Protein AF-0000000077169450 (afdb_homodimer)

Structure (mmCIF, N/CA/C/O backbone):
data_AF-0000000077169450-model_v1
#
loop_
_entity.id
_entity.type
_entity.pdbx_description
1 polymer 'Gsl2857 protein'
#
loop_
_atom_site.group_PDB
_atom_site.id
_atom_site.type_symbol
_atom_site.label_atom_id
_atom_site.label_alt_id
_atom_site.label_comp_id
_atom_site.label_asym_id
_atom_site.label_entity_id
_atom_site.label_seq_id
_atom_site.pdbx_PDB_ins_code
_atom_site.Cartn_x
_atom_site.Cartn_y
_atom_site.Cartn_z
_atom_site.occupancy
_atom_site.B_iso_or_equiv
_atom_site.auth_seq_id
_atom_site.auth_comp_id
_atom_site.auth_asym_id
_atom_site.auth_atom_id
_atom_site.pdbx_PDB_model_num
ATOM 1 N N . MET A 1 1 ? 21.812 8.367 -11.484 1 60.84 1 MET A N 1
ATOM 2 C CA . MET A 1 1 ? 20.375 8.359 -11.727 1 60.84 1 MET A CA 1
ATOM 3 C C . MET A 1 1 ? 19.594 8.234 -10.422 1 60.84 1 MET A C 1
ATOM 5 O O . MET A 1 1 ? 20.016 7.527 -9.508 1 60.84 1 MET A O 1
ATOM 9 N N . THR A 1 2 ? 18.719 9.211 -9.945 1 79.5 2 THR A N 1
ATOM 10 C CA . THR A 1 2 ? 18.016 9.234 -8.664 1 79.5 2 THR A CA 1
ATOM 11 C C . THR A 1 2 ? 17.094 8.023 -8.523 1 79.5 2 THR A C 1
ATOM 13 O O . THR A 1 2 ? 16.562 7.531 -9.523 1 79.5 2 THR A O 1
ATOM 16 N N . GLN A 1 3 ? 17.234 7.34 -7.414 1 91.19 3 GLN A N 1
ATOM 17 C CA . GLN A 1 3 ? 16.406 6.16 -7.16 1 91.19 3 GLN A CA 1
ATOM 18 C C . GLN A 1 3 ? 15.078 6.543 -6.523 1 91.19 3 GLN A C 1
ATOM 20 O O . GLN A 1 3 ? 15.047 7.199 -5.48 1 91.19 3 GLN A O 1
ATOM 25 N N . PRO A 1 4 ? 14.062 6.195 -7.152 1 96.06 4 PRO A N 1
ATOM 26 C CA . PRO A 1 4 ? 12.758 6.492 -6.559 1 96.06 4 PRO A CA 1
ATOM 27 C C . PRO A 1 4 ? 12.531 5.785 -5.223 1 96.06 4 PRO A C 1
ATOM 29 O O . PRO A 1 4 ? 13.195 4.785 -4.938 1 96.06 4 PRO A O 1
ATOM 32 N N . LEU A 1 5 ? 11.766 6.371 -4.461 1 97.06 5 LEU A N 1
ATOM 33 C CA . LEU A 1 5 ? 11.414 5.879 -3.135 1 97.06 5 LEU A CA 1
ATOM 34 C C . LEU A 1 5 ? 9.914 5.656 -3.012 1 97.06 5 LEU A C 1
ATOM 36 O O . LEU A 1 5 ? 9.117 6.527 -3.377 1 97.06 5 LEU A O 1
ATOM 40 N N . THR A 1 6 ? 9.523 4.426 -2.586 1 98.69 6 THR A N 1
ATOM 41 C CA . THR A 1 6 ? 8.133 4.125 -2.283 1 98.69 6 THR A CA 1
ATOM 42 C C . THR A 1 6 ? 7.945 3.877 -0.789 1 98.69 6 THR A C 1
ATOM 44 O O . THR A 1 6 ? 8.758 3.201 -0.159 1 98.69 6 THR A O 1
ATOM 47 N N . LEU A 1 7 ? 6.891 4.406 -0.247 1 98.75 7 LEU A N 1
ATOM 48 C CA . LEU A 1 7 ? 6.59 4.051 1.136 1 98.75 7 LEU A CA 1
ATOM 49 C C . LEU A 1 7 ? 5.086 3.943 1.354 1 98.75 7 LEU A C 1
ATOM 51 O O . LEU A 1 7 ? 4.297 4.488 0.575 1 98.75 7 LEU A O 1
ATOM 55 N N . PHE A 1 8 ? 4.684 3.178 2.312 1 98.75 8 PHE A N 1
ATOM 56 C CA . PHE A 1 8 ? 3.346 3.08 2.877 1 98.75 8 PHE A CA 1
ATOM 57 C C . PHE A 1 8 ? 3.326 3.584 4.316 1 98.75 8 PHE A C 1
ATOM 59 O O . PHE A 1 8 ? 4.082 3.1 5.16 1 98.75 8 PHE A O 1
ATOM 66 N N . ALA A 1 9 ? 2.547 4.594 4.605 1 98.75 9 ALA A N 1
ATOM 67 C CA . ALA A 1 9 ? 2.35 5.121 5.953 1 98.75 9 ALA A CA 1
ATOM 68 C C . ALA A 1 9 ? 0.96 4.773 6.48 1 98.75 9 ALA A C 1
ATOM 70 O O . ALA A 1 9 ? -0.05 5.152 5.883 1 98.75 9 ALA A O 1
ATOM 71 N N . ARG A 1 10 ? 0.92 4.094 7.586 1 98.75 10 ARG A N 1
ATOM 72 C CA . ARG A 1 10 ? -0.344 3.637 8.156 1 98.75 10 ARG A CA 1
ATOM 73 C C . ARG A 1 10 ? -0.659 4.375 9.453 1 98.75 10 ARG A C 1
ATOM 75 O O . ARG A 1 10 ? 0.203 4.504 10.328 1 98.75 10 ARG A O 1
ATOM 82 N N . PHE A 1 11 ? -1.86 4.836 9.5 1 98.81 11 PHE A N 1
ATOM 83 C CA . PHE A 1 11 ? -2.398 5.543 10.656 1 98.81 11 PHE A CA 1
ATOM 84 C C . PHE A 1 11 ? -3.592 4.793 11.242 1 98.81 11 PHE A C 1
ATOM 86 O O . PHE A 1 11 ? -4.453 4.312 10.5 1 98.81 11 PHE A O 1
ATOM 93 N N . ARG A 1 12 ? -3.598 4.703 12.57 1 98.81 12 ARG A N 1
ATOM 94 C CA . ARG A 1 12 ? -4.789 4.199 13.242 1 98.81 12 ARG A CA 1
ATOM 95 C C . ARG A 1 12 ? -5.332 5.223 14.234 1 98.81 12 ARG A C 1
ATOM 97 O O . ARG A 1 12 ? -4.707 5.496 15.258 1 98.81 12 ARG A O 1
ATOM 104 N N . ALA A 1 13 ? -6.434 5.715 13.898 1 98.81 13 ALA A N 1
ATOM 105 C CA . ALA A 1 13 ? -7.078 6.691 14.766 1 98.81 13 ALA A CA 1
ATOM 106 C C . ALA A 1 13 ? -7.566 6.039 16.062 1 98.81 13 ALA A C 1
ATOM 108 O O . ALA A 1 13 ? -7.98 4.879 16.047 1 98.81 13 ALA A O 1
ATOM 109 N N . ARG A 1 14 ? -7.473 6.762 17.141 1 98.38 14 ARG A N 1
ATOM 110 C CA . ARG A 1 14 ? -8.266 6.383 18.312 1 98.38 14 ARG A CA 1
ATOM 111 C C . ARG A 1 14 ? -9.75 6.383 17.984 1 98.38 14 ARG A C 1
ATOM 113 O O . ARG A 1 14 ? -10.242 7.281 17.297 1 98.38 14 ARG A O 1
ATOM 120 N N . PRO A 1 15 ? -10.414 5.363 18.547 1 96.69 15 PRO A N 1
ATOM 121 C CA . PRO A 1 15 ? -11.859 5.383 18.297 1 96.69 15 PRO A CA 1
ATOM 122 C C . PRO A 1 15 ? -12.5 6.715 18.672 1 96.69 15 PRO A C 1
ATOM 124 O O . PRO A 1 15 ? -12.242 7.246 19.75 1 96.69 15 PRO A O 1
ATOM 127 N N . GLY A 1 16 ? -13.25 7.277 17.719 1 96.94 16 GLY A N 1
ATOM 128 C CA . GLY A 1 16 ? -13.914 8.547 17.953 1 96.94 16 GLY A CA 1
ATOM 129 C C . GLY A 1 16 ? -13.172 9.727 17.375 1 96.94 16 GLY A C 1
ATOM 130 O O . GLY A 1 16 ? -13.719 10.836 17.281 1 96.94 16 GLY A O 1
ATOM 131 N N . LEU A 1 17 ? -11.969 9.516 16.969 1 97.81 17 LEU A N 1
ATOM 132 C CA . LEU A 1 17 ? -11.148 10.617 16.453 1 97.81 17 LEU A CA 1
ATOM 133 C C . LEU A 1 17 ? -10.852 10.43 14.969 1 97.81 17 LEU A C 1
ATOM 135 O O . LEU A 1 17 ? -9.922 11.039 14.445 1 97.81 17 LEU A O 1
ATOM 139 N N . GLU A 1 18 ? -11.641 9.555 14.336 1 97.06 18 GLU A N 1
ATOM 140 C CA . GLU A 1 18 ? -11.445 9.273 12.914 1 97.06 18 GLU A CA 1
ATOM 141 C C . GLU A 1 18 ? -11.594 10.539 12.078 1 97.06 18 GLU A C 1
ATOM 143 O O . GLU A 1 18 ? -10.812 10.781 11.156 1 97.06 18 GLU A O 1
ATOM 148 N N . ARG A 1 19 ? -12.586 11.328 12.367 1 96.06 19 ARG A N 1
ATOM 149 C CA . ARG A 1 19 ? -12.867 12.523 11.578 1 96.06 19 ARG A CA 1
ATOM 150 C C . ARG A 1 19 ? -11.711 13.516 11.664 1 96.06 19 ARG A C 1
ATOM 152 O O . ARG A 1 19 ? -11.328 14.117 10.648 1 96.06 19 ARG A O 1
ATOM 159 N N . GLN A 1 20 ? -11.211 13.711 12.828 1 96.69 20 GLN A N 1
ATOM 160 C CA . GLN A 1 20 ? -10.086 14.625 13.023 1 96.69 20 GLN A CA 1
ATOM 161 C C . GLN A 1 20 ? -8.867 14.164 12.227 1 96.69 20 GLN A C 1
ATOM 163 O O . GLN A 1 20 ? -8.25 14.953 11.516 1 96.69 20 GLN A O 1
ATOM 168 N N . LEU A 1 21 ? -8.562 12.906 12.391 1 98 21 LEU A N 1
ATOM 169 C CA . LEU A 1 21 ? -7.422 12.367 11.656 1 98 21 LEU A CA 1
ATOM 170 C C . LEU A 1 21 ? -7.645 12.469 10.148 1 98 21 LEU A C 1
ATOM 172 O O . LEU A 1 21 ? -6.762 12.914 9.414 1 98 21 LEU A O 1
ATOM 176 N N . SER A 1 22 ? -8.797 12.102 9.758 1 97.75 22 SER A N 1
ATOM 177 C CA . SER A 1 22 ? -9.141 12.125 8.336 1 97.75 22 SER A CA 1
ATOM 178 C C . SER A 1 22 ? -8.977 13.516 7.75 1 97.75 22 SER A C 1
ATOM 180 O O . SER A 1 22 ? -8.383 13.68 6.68 1 97.75 22 SER A O 1
ATOM 182 N N . ALA A 1 23 ? -9.531 14.5 8.414 1 97.75 23 ALA A N 1
ATOM 183 C CA . ALA A 1 23 ? -9.453 15.883 7.941 1 97.75 23 ALA A CA 1
ATOM 184 C C . ALA A 1 2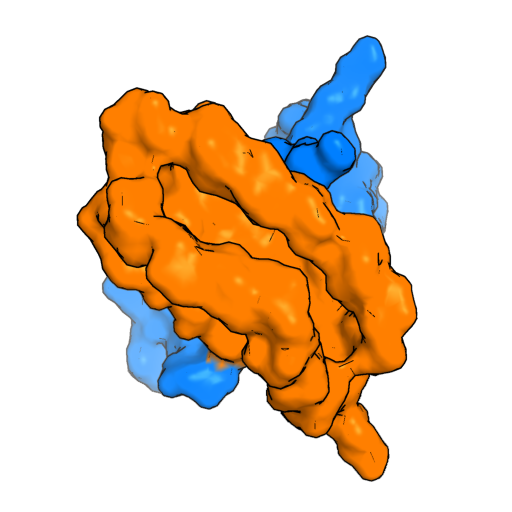3 ? -7.996 16.328 7.809 1 97.75 23 ALA A C 1
ATOM 186 O O . ALA A 1 23 ? -7.629 16.984 6.828 1 97.75 23 ALA A O 1
ATOM 187 N N . SER A 1 24 ? -7.227 15.984 8.773 1 98.19 24 SER A N 1
ATOM 188 C CA . SER A 1 24 ? -5.82 16.375 8.773 1 98.19 24 SER A CA 1
ATOM 189 C C . SER A 1 24 ? -5.059 15.695 7.641 1 98.19 24 SER A C 1
ATOM 191 O O . SER A 1 24 ? -4.25 16.328 6.961 1 98.19 24 SER A O 1
ATOM 193 N N . LEU A 1 25 ? -5.289 14.438 7.406 1 98.56 25 LEU A N 1
ATOM 194 C CA . LEU A 1 25 ? -4.625 13.703 6.336 1 98.56 25 LEU A CA 1
ATOM 195 C C . LEU A 1 25 ? -5.055 14.234 4.969 1 98.56 25 LEU A C 1
ATOM 197 O O . LEU A 1 25 ? -4.223 14.391 4.074 1 98.56 25 LEU A O 1
ATOM 201 N N . LYS A 1 26 ? -6.332 14.492 4.844 1 98.56 26 LYS A N 1
ATOM 202 C CA . LYS A 1 26 ? -6.848 15.039 3.59 1 98.56 26 LYS A CA 1
ATOM 203 C C . LYS A 1 26 ? -6.188 16.375 3.258 1 98.56 26 LYS A C 1
ATOM 205 O O . LYS A 1 26 ? -5.93 16.672 2.09 1 98.56 26 LYS A O 1
ATOM 210 N N . ALA A 1 27 ? -5.953 17.141 4.25 1 98.44 27 ALA A N 1
ATOM 211 C CA . ALA A 1 27 ? -5.371 18.469 4.062 1 98.44 27 ALA A CA 1
ATOM 212 C C . ALA A 1 27 ? -3.939 18.359 3.539 1 98.44 27 ALA A C 1
ATOM 214 O O . ALA A 1 27 ? -3.398 19.328 3.002 1 98.44 27 ALA A O 1
ATOM 215 N N . LEU A 1 28 ? -3.271 17.219 3.668 1 98.75 28 LEU A N 1
ATOM 216 C CA . LEU A 1 28 ? -1.897 17.031 3.219 1 98.75 28 LEU A CA 1
ATOM 217 C C . LEU A 1 28 ? -1.848 16.766 1.717 1 98.75 28 LEU A C 1
ATOM 219 O O . LEU A 1 28 ? -0.823 17 1.074 1 98.75 28 LEU A O 1
ATOM 223 N N . VAL A 1 29 ? -2.91 16.234 1.15 1 98.75 29 VAL A N 1
ATOM 224 C CA . VAL A 1 29 ? -2.865 15.594 -0.157 1 98.75 29 VAL A CA 1
ATOM 225 C C . VAL A 1 29 ? -2.527 16.625 -1.232 1 98.75 29 VAL A C 1
ATOM 227 O O . VAL A 1 29 ? -1.51 16.5 -1.919 1 98.75 29 VAL A O 1
ATOM 230 N N . ALA A 1 30 ? -3.264 17.656 -1.323 1 98.56 30 ALA A N 1
ATOM 231 C CA . ALA A 1 30 ? -3.102 18.609 -2.418 1 98.56 30 ALA A CA 1
ATOM 232 C C . ALA A 1 30 ? -1.747 19.312 -2.34 1 98.56 30 ALA A C 1
ATOM 234 O O . ALA A 1 30 ? -0.989 19.312 -3.314 1 98.56 30 ALA A O 1
ATOM 235 N N . PRO A 1 31 ? -1.394 19.875 -1.188 1 98.75 31 PRO A N 1
ATOM 236 C CA . PRO A 1 31 ? -0.094 20.562 -1.172 1 98.75 31 PRO A CA 1
ATOM 237 C C . PRO A 1 31 ? 1.073 19.609 -1.396 1 98.75 31 PRO A C 1
ATOM 239 O O . PRO A 1 31 ? 2.066 19.969 -2.029 1 98.75 31 PRO A O 1
ATOM 242 N N . THR A 1 32 ? 1.084 18.375 -0.881 1 98.81 32 THR A N 1
ATOM 243 C CA . THR A 1 32 ? 2.154 17.391 -1.061 1 98.81 32 THR A CA 1
ATOM 244 C C . THR A 1 32 ? 2.326 17.047 -2.537 1 98.81 32 THR A C 1
ATOM 246 O O . THR A 1 32 ? 3.453 16.953 -3.029 1 98.81 32 THR A O 1
ATOM 249 N N . ARG A 1 33 ? 1.208 16.875 -3.236 1 98.69 33 ARG A N 1
ATOM 250 C CA . ARG A 1 33 ? 1.265 16.516 -4.648 1 98.69 33 ARG A CA 1
ATOM 251 C C . ARG A 1 33 ? 1.898 17.625 -5.477 1 98.69 33 ARG A C 1
ATOM 253 O O . ARG A 1 33 ? 2.357 17.391 -6.594 1 98.69 33 ARG A O 1
ATOM 260 N N . GLU A 1 34 ? 1.948 18.812 -4.934 1 98.56 34 GLU A N 1
ATOM 261 C CA . GLU A 1 34 ? 2.543 19.953 -5.637 1 98.56 34 GLU A CA 1
ATOM 262 C C . GLU A 1 34 ? 4.039 20.047 -5.348 1 98.56 34 GLU A C 1
ATOM 264 O O . GLU A 1 34 ? 4.742 20.844 -5.969 1 98.56 34 GLU A O 1
ATOM 269 N N . GLU A 1 35 ? 4.492 19.281 -4.426 1 98.69 35 GLU A N 1
ATOM 270 C CA . GLU A 1 35 ? 5.906 19.344 -4.066 1 98.69 35 GLU A CA 1
ATOM 271 C C . GLU A 1 35 ? 6.781 18.781 -5.18 1 98.69 35 GLU A C 1
ATOM 273 O O . GLU A 1 35 ? 6.43 17.781 -5.812 1 98.69 35 GLU A O 1
ATOM 278 N N . PRO A 1 36 ? 7.945 19.391 -5.262 1 97.19 36 PRO A N 1
ATOM 279 C CA . PRO A 1 36 ? 8.891 18.812 -6.219 1 97.19 36 PRO A CA 1
ATOM 280 C C . PRO A 1 36 ? 9.258 17.375 -5.895 1 97.19 36 PRO A C 1
ATOM 282 O O . PRO A 1 36 ? 9.5 17.031 -4.73 1 97.19 36 PRO A O 1
ATOM 285 N N . GLY A 1 37 ? 9.219 16.547 -6.859 1 98.06 37 GLY A N 1
ATOM 286 C CA . GLY A 1 37 ? 9.68 15.172 -6.715 1 98.06 37 GLY A CA 1
ATOM 287 C C . GLY A 1 37 ? 8.594 14.227 -6.246 1 98.06 37 GLY A C 1
ATOM 288 O O . GLY A 1 37 ? 8.797 13.008 -6.199 1 98.06 37 GLY A O 1
ATOM 289 N N . CYS A 1 38 ? 7.426 14.773 -5.797 1 98.75 38 CYS A N 1
ATOM 290 C CA . CYS A 1 38 ? 6.312 13.891 -5.465 1 98.75 38 CYS A CA 1
ATOM 291 C C . CYS A 1 38 ? 5.738 13.242 -6.719 1 98.75 38 CYS A C 1
ATOM 293 O O . CYS A 1 38 ? 5.242 13.93 -7.609 1 98.75 38 CYS A O 1
ATOM 295 N N . ILE A 1 39 ? 5.789 11.969 -6.828 1 98.38 39 ILE A N 1
ATOM 296 C CA . ILE A 1 39 ? 5.262 11.227 -7.965 1 98.38 39 ILE A CA 1
ATOM 297 C C . ILE A 1 39 ? 3.818 10.805 -7.688 1 98.38 39 ILE A C 1
ATOM 299 O O . ILE A 1 39 ? 2.947 10.945 -8.547 1 98.38 39 ILE A O 1
ATOM 303 N N . GLU A 1 40 ? 3.604 10.297 -6.516 1 98.5 40 GLU A N 1
ATOM 304 C CA . GLU A 1 40 ? 2.279 9.859 -6.074 1 98.5 40 GLU A CA 1
ATOM 305 C C . GLU A 1 40 ? 2.102 10.062 -4.574 1 98.5 40 GLU A C 1
ATOM 307 O O . GLU A 1 40 ? 3.029 9.828 -3.795 1 98.5 40 GLU A O 1
ATOM 312 N N . TYR A 1 41 ? 0.996 10.508 -4.172 1 98.81 41 TYR A N 1
ATOM 313 C CA . TYR A 1 41 ? 0.544 10.695 -2.799 1 98.81 41 TYR A CA 1
ATOM 314 C C . TYR A 1 41 ? -0.951 10.43 -2.674 1 98.81 41 TYR A C 1
ATOM 316 O O . TYR A 1 41 ? -1.77 11.32 -2.928 1 98.81 41 TYR A O 1
ATOM 324 N N . VAL A 1 42 ? -1.256 9.18 -2.293 1 98.88 42 VAL A N 1
ATOM 325 C CA . VAL A 1 42 ? -2.646 8.742 -2.363 1 98.88 42 VAL A CA 1
ATOM 326 C C . VAL A 1 42 ? -3.125 8.312 -0.977 1 98.88 42 VAL A C 1
ATOM 328 O O . VAL A 1 42 ? -2.514 7.457 -0.339 1 98.88 42 VAL A O 1
ATOM 331 N N . LEU A 1 43 ? -4.16 8.93 -0.522 1 98.88 43 LEU A N 1
ATOM 332 C CA . LEU A 1 43 ? -4.754 8.617 0.775 1 98.88 43 LEU A CA 1
ATOM 333 C C . LEU A 1 43 ? -5.859 7.582 0.634 1 98.88 43 LEU A C 1
ATOM 335 O O . LEU A 1 43 ? -6.688 7.672 -0.275 1 98.88 43 LEU A O 1
ATOM 339 N N . HIS A 1 44 ? -5.809 6.586 1.506 1 98.75 44 HIS A N 1
ATOM 340 C CA . HIS A 1 44 ? -6.824 5.539 1.552 1 98.75 44 HIS A CA 1
ATOM 341 C C . HIS A 1 44 ? -7.422 5.414 2.949 1 98.75 44 HIS A C 1
ATOM 343 O O . HIS A 1 44 ? -6.781 5.773 3.938 1 98.75 44 HIS A O 1
ATOM 349 N N . ARG A 1 45 ? -8.641 4.934 3.021 1 98.38 45 ARG A N 1
ATOM 350 C CA . ARG A 1 45 ? -9.25 4.484 4.266 1 98.38 45 ARG A CA 1
ATOM 351 C C . ARG A 1 45 ? -9.664 3.018 4.18 1 98.38 45 ARG A C 1
ATOM 353 O O . ARG A 1 45 ? -10.211 2.58 3.164 1 98.38 45 ARG A O 1
ATOM 360 N N . SER A 1 46 ? -9.359 2.252 5.25 1 98.62 46 SER A N 1
ATOM 361 C CA . SER A 1 46 ? -9.742 0.844 5.285 1 98.62 46 SER A CA 1
ATOM 362 C C . SER A 1 46 ? -11.25 0.68 5.184 1 98.62 46 SER A C 1
ATOM 364 O O . SER A 1 46 ? -12.008 1.401 5.836 1 98.62 46 SER A O 1
ATOM 366 N N . THR A 1 47 ? -11.656 -0.255 4.328 1 97.56 47 THR A N 1
ATOM 367 C CA . THR A 1 47 ? -13.078 -0.548 4.242 1 97.56 47 THR A CA 1
ATOM 368 C C . THR A 1 47 ? -13.492 -1.549 5.32 1 97.56 47 THR A C 1
ATOM 370 O O . THR A 1 47 ? -14.688 -1.748 5.566 1 97.56 47 THR A O 1
ATOM 373 N N . GLU A 1 48 ? -12.508 -2.07 6.02 1 97.44 48 GLU A N 1
ATOM 374 C CA . GLU A 1 48 ? -12.734 -3.09 7.039 1 97.44 48 GLU A CA 1
ATOM 375 C C . GLU A 1 48 ? -12.695 -2.49 8.438 1 97.44 48 GLU A C 1
ATOM 377 O O . GLU A 1 48 ? -13.258 -3.053 9.383 1 97.44 48 GLU A O 1
ATOM 382 N N . ASP A 1 49 ? -11.977 -1.449 8.625 1 97.62 49 ASP A N 1
ATOM 383 C CA . ASP A 1 49 ? -11.789 -0.738 9.883 1 97.62 49 ASP A CA 1
ATOM 384 C C . ASP A 1 49 ? -11.734 0.771 9.664 1 97.62 49 ASP A C 1
ATOM 386 O O . ASP A 1 49 ? -10.711 1.298 9.211 1 97.62 49 ASP A O 1
ATOM 390 N N . PRO A 1 50 ? -12.758 1.467 10 1 96.25 50 PRO A N 1
ATOM 391 C CA . PRO A 1 50 ? -12.836 2.893 9.672 1 96.25 50 PRO A CA 1
ATOM 392 C C . PRO A 1 50 ? -11.75 3.715 10.367 1 96.25 50 PRO A C 1
ATOM 394 O O . PRO A 1 50 ? -11.555 4.887 10.039 1 96.25 50 PRO A O 1
ATOM 397 N N . CYS A 1 51 ? -11.062 3.111 11.336 1 98.44 51 CYS A N 1
ATOM 398 C CA . CYS A 1 51 ? -10.023 3.836 12.062 1 98.44 51 CYS A CA 1
ATOM 399 C C . CYS A 1 51 ? -8.695 3.789 11.312 1 98.44 51 CYS A C 1
ATOM 401 O O . CYS A 1 51 ? -7.758 4.508 11.656 1 98.44 51 CYS A O 1
ATOM 403 N N . VAL A 1 52 ? -8.586 2.99 10.297 1 98.69 52 VAL A N 1
ATOM 404 C CA . VAL A 1 52 ? -7.285 2.74 9.68 1 98.69 52 VAL A CA 1
ATOM 405 C C . VAL A 1 52 ? -7.191 3.494 8.352 1 98.69 52 VAL A C 1
ATOM 407 O O . VAL A 1 52 ? -8.07 3.367 7.496 1 98.69 52 VAL A O 1
ATOM 410 N N . TYR A 1 53 ? -6.125 4.277 8.219 1 98.81 53 TYR A N 1
ATOM 411 C CA . TYR A 1 53 ? -5.777 5.023 7.012 1 98.81 53 TYR A CA 1
ATOM 412 C C . TYR A 1 53 ? -4.395 4.633 6.508 1 98.81 53 TYR A C 1
ATOM 414 O O . TYR A 1 53 ? -3.531 4.238 7.297 1 98.81 53 TYR A O 1
ATOM 422 N N . GLN A 1 54 ? -4.258 4.746 5.254 1 98.75 54 GLN A N 1
ATOM 423 C CA . GLN A 1 54 ? -2.971 4.422 4.648 1 98.75 54 GLN A CA 1
ATOM 424 C C . GLN A 1 54 ? -2.639 5.379 3.51 1 98.75 54 GLN A C 1
ATOM 426 O O . GLN A 1 54 ? -3.471 5.625 2.633 1 98.75 54 GLN A O 1
ATOM 431 N N . LEU A 1 55 ? -1.426 5.945 3.568 1 98.94 55 LEU A N 1
ATOM 432 C CA . LEU A 1 55 ? -0.874 6.707 2.455 1 98.94 55 LEU A CA 1
ATOM 433 C C . LEU A 1 55 ? 0.065 5.848 1.616 1 98.94 55 LEU A C 1
ATOM 435 O O . LEU A 1 55 ? 0.916 5.141 2.16 1 98.94 55 LEU A O 1
ATOM 439 N N . TYR A 1 56 ? -0.203 5.797 0.375 1 98.88 56 TYR A N 1
ATOM 440 C CA . TYR A 1 56 ? 0.741 5.277 -0.609 1 98.88 56 TYR A CA 1
ATOM 441 C C . TYR A 1 56 ? 1.52 6.41 -1.266 1 98.88 56 TYR A C 1
ATOM 443 O O . TYR A 1 56 ? 0.936 7.273 -1.928 1 98.88 56 TYR A O 1
ATOM 451 N N . GLU A 1 57 ? 2.836 6.414 -1.099 1 98.88 57 GLU A N 1
ATOM 452 C CA . GLU A 1 57 ? 3.66 7.523 -1.57 1 98.88 57 GLU A CA 1
ATOM 453 C C . GLU A 1 57 ? 4.781 7.031 -2.48 1 98.88 57 GLU A C 1
ATOM 455 O O . GLU A 1 57 ? 5.391 5.992 -2.215 1 98.88 57 GLU A O 1
ATOM 460 N N . ASN A 1 58 ? 4.973 7.762 -3.506 1 98.75 58 ASN A N 1
ATOM 461 C CA . ASN A 1 58 ? 6.121 7.598 -4.387 1 98.75 58 ASN A CA 1
ATOM 462 C C . ASN A 1 58 ? 6.836 8.922 -4.629 1 98.75 58 ASN A C 1
ATOM 464 O O . ASN A 1 58 ? 6.203 9.922 -4.969 1 98.75 58 ASN A O 1
ATOM 468 N N . TRP A 1 59 ? 8.109 8.875 -4.445 1 98.69 59 TRP A N 1
ATOM 469 C CA . TRP A 1 59 ? 8.969 10.055 -4.551 1 98.69 59 TRP A CA 1
ATOM 470 C C . TRP A 1 59 ? 10.102 9.805 -5.543 1 98.69 59 TRP A C 1
ATOM 472 O O . TRP A 1 59 ? 10.602 8.688 -5.66 1 98.69 59 TRP A O 1
ATOM 482 N N . ARG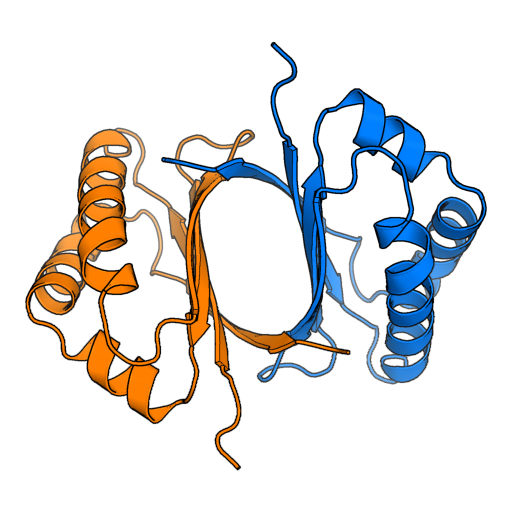 A 1 60 ? 10.477 10.859 -6.125 1 98 60 ARG A N 1
ATOM 483 C CA . ARG A 1 60 ? 11.539 10.781 -7.125 1 98 60 ARG A CA 1
ATOM 484 C C . ARG A 1 60 ? 12.859 10.367 -6.484 1 98 60 ARG A C 1
ATOM 486 O O . ARG A 1 60 ? 13.68 9.695 -7.113 1 98 60 ARG A O 1
ATOM 493 N N . SER A 1 61 ? 13.078 10.844 -5.211 1 97.75 61 SER A N 1
ATOM 494 C CA . SER A 1 61 ? 14.336 10.562 -4.535 1 97.75 61 SER A CA 1
ATOM 495 C C . SER A 1 61 ? 14.188 10.656 -3.021 1 97.75 61 SER A C 1
ATOM 497 O O . SER A 1 61 ? 13.203 11.211 -2.523 1 97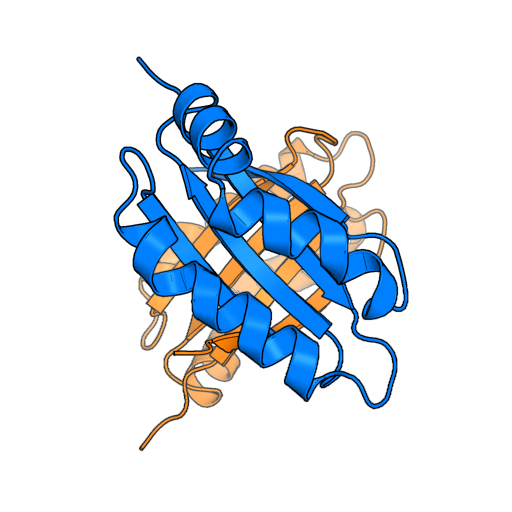.75 61 SER A O 1
ATOM 499 N N . GLN A 1 62 ? 15.172 10.062 -2.367 1 97.19 62 GLN A N 1
ATOM 500 C CA . GLN A 1 62 ? 15.242 10.234 -0.919 1 97.19 62 GLN A CA 1
ATOM 501 C C . GLN A 1 62 ? 15.297 11.711 -0.54 1 97.19 62 GLN A C 1
ATOM 503 O O . GLN A 1 62 ? 14.695 12.125 0.449 1 97.19 62 GLN A O 1
ATOM 508 N N . ALA A 1 63 ? 15.984 12.5 -1.306 1 97.75 63 ALA A N 1
ATOM 509 C CA . ALA A 1 63 ? 16.109 13.93 -1.024 1 97.75 63 ALA A CA 1
ATOM 510 C C . ALA A 1 63 ? 14.758 14.625 -1.1 1 97.75 63 ALA A C 1
ATOM 512 O O . ALA A 1 63 ? 14.453 15.492 -0.282 1 97.75 63 ALA A O 1
ATOM 513 N N . ASP A 1 64 ? 13.984 14.25 -2.072 1 98.38 64 ASP A N 1
ATOM 514 C CA . ASP A 1 64 ? 12.656 14.836 -2.207 1 98.38 64 ASP A CA 1
ATOM 515 C C . ASP A 1 64 ? 11.766 14.461 -1.018 1 98.38 64 ASP A C 1
ATOM 517 O O . ASP A 1 64 ? 11.008 15.297 -0.518 1 98.38 64 ASP A O 1
ATOM 521 N N . PHE A 1 65 ? 11.945 13.297 -0.579 1 98.56 65 PHE A N 1
ATOM 522 C CA . PHE A 1 65 ? 11.188 12.859 0.587 1 98.56 65 PHE A CA 1
ATOM 523 C C . PHE A 1 65 ? 11.648 13.602 1.838 1 98.56 65 PHE A C 1
ATOM 525 O O . PHE A 1 65 ? 10.82 14.031 2.646 1 98.56 65 PHE A O 1
ATOM 532 N N . ASP A 1 66 ? 12.922 13.719 2.002 1 98.25 66 ASP A N 1
ATOM 533 C CA . ASP A 1 66 ? 13.453 14.469 3.137 1 98.25 66 ASP A CA 1
ATOM 534 C C . ASP A 1 66 ? 12.922 15.898 3.143 1 98.25 66 ASP A C 1
ATOM 536 O O . ASP A 1 66 ? 12.586 16.438 4.199 1 98.25 66 ASP A O 1
ATOM 540 N N . ALA A 1 67 ? 12.859 16.484 1.965 1 98.5 67 ALA A N 1
ATOM 541 C CA . ALA A 1 67 ? 12.297 17.828 1.842 1 98.5 67 ALA A CA 1
ATOM 542 C C . ALA A 1 67 ? 10.828 17.844 2.254 1 98.5 67 ALA A C 1
ATOM 544 O O . ALA A 1 67 ? 10.367 18.797 2.895 1 98.5 67 ALA A O 1
ATOM 545 N N . HIS A 1 68 ? 10.141 16.797 1.882 1 98.81 68 HIS A N 1
ATOM 546 C CA . HIS A 1 68 ? 8.75 16.656 2.277 1 98.81 68 HIS A CA 1
ATOM 547 C C . HIS A 1 68 ? 8.602 16.625 3.797 1 98.81 68 HIS A C 1
ATOM 549 O O . HIS A 1 68 ? 7.734 17.312 4.352 1 98.81 68 HIS A O 1
ATOM 555 N N . LEU A 1 69 ? 9.469 15.914 4.469 1 98.19 69 LEU A N 1
ATOM 556 C CA . LEU A 1 69 ? 9.414 15.781 5.918 1 98.19 69 LEU A CA 1
ATOM 557 C C . LEU A 1 69 ? 9.68 17.125 6.602 1 98.19 69 LEU A C 1
ATOM 559 O O . LEU A 1 69 ? 9.336 17.297 7.773 1 98.19 69 LEU A O 1
ATOM 563 N N . ALA A 1 70 ? 10.227 18.031 5.824 1 98.19 70 ALA A N 1
ATOM 564 C CA . ALA A 1 70 ? 10.609 19.328 6.395 1 98.19 70 ALA A CA 1
ATOM 565 C C . ALA A 1 70 ? 9.523 20.375 6.148 1 98.19 70 ALA A C 1
ATOM 567 O O . ALA A 1 70 ? 9.617 21.5 6.652 1 98.19 70 ALA A O 1
ATOM 568 N N . MET A 1 71 ? 8.555 20.062 5.418 1 98.69 71 MET A N 1
ATOM 569 C CA . MET A 1 71 ? 7.5 21.031 5.125 1 98.69 71 MET A CA 1
ATOM 570 C C . MET A 1 71 ? 6.758 21.422 6.395 1 98.69 71 MET A C 1
ATOM 572 O O . MET A 1 71 ? 6.422 20.562 7.215 1 98.69 71 MET A O 1
ATOM 576 N N . PRO A 1 72 ? 6.418 22.688 6.57 1 98.44 72 PRO A N 1
ATOM 577 C CA . PRO A 1 72 ? 5.773 23.156 7.801 1 98.44 72 PRO A CA 1
ATOM 578 C C . PRO A 1 72 ? 4.426 22.484 8.055 1 98.44 72 PRO A C 1
ATOM 580 O O . PRO A 1 72 ? 4.102 22.141 9.195 1 98.44 72 PRO A O 1
ATOM 583 N N . TYR A 1 73 ? 3.652 22.297 7.02 1 98.44 73 TYR A N 1
ATOM 584 C CA . TYR A 1 73 ? 2.328 21.719 7.211 1 98.44 73 TYR A CA 1
ATOM 585 C C . TYR A 1 73 ? 2.434 20.25 7.609 1 98.44 73 TYR A C 1
ATOM 587 O O . TYR A 1 73 ? 1.608 19.75 8.375 1 98.44 73 TYR A O 1
ATOM 595 N N . LEU A 1 74 ? 3.445 19.547 7.129 1 98.69 74 LEU A N 1
ATOM 596 C CA . LEU A 1 74 ? 3.654 18.156 7.523 1 98.69 74 LEU A CA 1
ATOM 597 C C . LEU A 1 74 ? 4.152 18.078 8.961 1 98.69 74 LEU A C 1
ATOM 599 O O . LEU A 1 74 ? 3.658 17.25 9.75 1 98.69 74 LEU A O 1
ATOM 603 N N . LYS A 1 75 ? 5.082 18.922 9.312 1 98.44 75 LYS A N 1
ATOM 604 C CA . LYS A 1 75 ? 5.594 18.953 10.68 1 98.44 75 LYS A CA 1
ATOM 605 C C . LYS A 1 75 ? 4.473 19.234 11.672 1 98.44 75 LYS A C 1
ATOM 607 O O . LYS A 1 75 ? 4.426 18.625 12.75 1 98.44 75 LYS A O 1
ATOM 612 N N . ALA A 1 76 ? 3.635 20.141 11.344 1 98 76 ALA A N 1
ATOM 613 C CA . ALA A 1 76 ? 2.506 20.453 12.211 1 98 76 ALA A CA 1
ATOM 614 C C . ALA A 1 76 ? 1.602 19.25 12.414 1 98 76 ALA A C 1
ATOM 616 O O . ALA A 1 76 ? 1.215 18.938 13.547 1 98 76 ALA A O 1
ATOM 617 N N . MET A 1 77 ? 1.291 18.594 11.328 1 98.19 77 MET A N 1
ATOM 618 C CA . MET A 1 77 ? 0.452 17.406 11.406 1 98.19 77 MET A CA 1
ATOM 619 C C . MET A 1 77 ? 1.122 16.328 12.242 1 98.19 77 MET A C 1
ATOM 621 O O . MET A 1 77 ? 0.487 15.727 13.117 1 98.19 77 MET A O 1
ATOM 625 N N . LEU A 1 78 ? 2.373 16.078 12.016 1 97.81 78 LEU A N 1
ATOM 626 C CA . LEU A 1 78 ? 3.1 15.023 12.727 1 97.81 78 LEU A CA 1
ATOM 627 C C . LEU A 1 78 ? 3.195 15.344 14.211 1 97.81 78 LEU A C 1
ATOM 629 O O . LEU A 1 78 ? 3.178 14.438 15.047 1 97.81 78 LEU A O 1
ATOM 633 N N . ALA A 1 79 ? 3.258 16.578 14.57 1 97.38 79 ALA A N 1
ATOM 634 C CA . ALA A 1 79 ? 3.312 17.016 15.969 1 97.38 79 ALA A CA 1
ATOM 635 C C . ALA A 1 79 ? 1.979 16.766 16.672 1 97.38 79 ALA A C 1
ATOM 637 O O . ALA A 1 79 ? 1.95 16.406 17.844 1 97.38 79 ALA A O 1
ATOM 638 N N . GLU A 1 80 ? 0.936 16.844 15.953 1 96.12 80 GLU A N 1
ATOM 639 C CA . GLU A 1 80 ? -0.402 16.75 16.531 1 96.12 80 GLU A CA 1
ATOM 640 C C . GLU A 1 80 ? -0.908 15.305 16.5 1 96.12 80 GLU A C 1
ATOM 642 O O . GLU A 1 80 ? -1.717 14.906 17.344 1 96.12 80 GLU A O 1
ATOM 647 N N . SER A 1 81 ? -0.443 14.547 15.602 1 96.56 81 SER A N 1
ATOM 648 C CA . SER A 1 81 ? -1.047 13.266 15.25 1 96.56 81 SER A CA 1
ATOM 649 C C . SER A 1 81 ? -1.001 12.289 16.422 1 96.56 81 SER A C 1
ATOM 651 O O . SER A 1 81 ? -1.921 11.492 16.609 1 96.56 81 SER A O 1
ATOM 653 N N . PRO A 1 82 ? 0.029 12.375 17.312 1 96.56 82 PRO A N 1
ATOM 654 C CA . PRO A 1 82 ? 0.054 11.398 18.406 1 96.56 82 PRO A CA 1
ATOM 655 C C . PRO A 1 82 ? -1.188 11.477 19.281 1 96.56 82 PRO A C 1
ATOM 657 O O . PRO A 1 82 ? -1.604 10.469 19.859 1 96.56 82 PRO A O 1
ATOM 660 N N . ALA A 1 83 ? -1.828 12.562 19.406 1 96.31 83 ALA A N 1
ATOM 661 C CA . ALA A 1 83 ? -3.033 12.727 20.203 1 96.31 83 ALA A CA 1
ATOM 662 C C . ALA A 1 83 ? -4.211 11.977 19.594 1 96.31 83 ALA A C 1
ATOM 664 O O . ALA A 1 83 ? -5.16 11.617 20.297 1 96.31 83 ALA A O 1
ATOM 665 N N . TRP A 1 84 ? -4.137 11.695 18.312 1 98 84 TRP A N 1
ATOM 666 C CA . TRP A 1 84 ? -5.27 11.109 17.609 1 98 84 TRP A CA 1
ATOM 667 C C . TRP A 1 84 ? -5.035 9.625 17.344 1 98 84 TRP A C 1
ATOM 669 O O . TRP A 1 84 ? -5.969 8.898 16.984 1 98 84 TRP A O 1
ATOM 679 N N . LEU A 1 85 ? -3.854 9.18 17.516 1 98.62 85 LEU A N 1
ATOM 680 C CA . LEU A 1 85 ? -3.494 7.848 17.062 1 98.62 85 LEU A CA 1
ATOM 681 C C . LEU A 1 85 ? -3.555 6.844 18.203 1 98.62 85 LEU A C 1
ATOM 683 O O . LEU A 1 85 ? -3.145 7.148 19.328 1 98.62 85 LEU A O 1
ATOM 687 N N . ALA A 1 86 ? -4.086 5.73 17.891 1 98.69 86 ALA A N 1
ATOM 688 C CA . ALA A 1 86 ? -4.168 4.637 18.859 1 98.69 86 ALA A CA 1
ATOM 689 C C . ALA A 1 86 ? -2.838 3.895 18.953 1 98.69 86 ALA A C 1
ATOM 691 O O . ALA A 1 86 ? -2.611 3.139 19.906 1 98.69 86 ALA A O 1
ATOM 692 N N . GLU A 1 87 ? -1.978 3.963 18.062 1 98.38 87 GLU A N 1
ATOM 693 C CA . GLU A 1 87 ? -0.636 3.402 17.938 1 98.38 87 GLU A CA 1
ATOM 694 C C . GLU A 1 87 ? 0.287 4.348 17.172 1 98.38 87 GLU A C 1
ATOM 696 O O . GLU A 1 87 ? -0.181 5.242 16.469 1 98.38 87 GLU A O 1
ATOM 701 N N . PRO A 1 88 ? 1.584 4.18 17.344 1 97.94 88 PRO A N 1
ATOM 702 C CA . PRO A 1 88 ? 2.5 5.047 16.609 1 97.94 88 PRO A CA 1
ATOM 703 C C . PRO A 1 88 ? 2.342 4.91 15.094 1 97.94 88 PRO A C 1
ATOM 705 O O . PRO A 1 88 ? 2.02 3.828 14.594 1 97.94 88 PRO A O 1
ATOM 708 N N . LEU A 1 89 ? 2.48 5.996 14.375 1 98.38 89 LEU A N 1
ATOM 709 C CA . LEU A 1 89 ? 2.539 5.977 12.914 1 98.38 89 LEU A CA 1
ATOM 710 C C . LEU A 1 89 ? 3.518 4.914 12.422 1 98.38 89 LEU A C 1
ATOM 712 O O . LEU A 1 89 ? 4.645 4.828 12.922 1 98.38 89 LEU A O 1
ATOM 716 N N . GLU A 1 90 ? 3.084 4.109 11.57 1 98.31 90 GLU A N 1
ATOM 717 C CA . GLU A 1 90 ? 3.947 3.096 10.969 1 98.31 90 GLU A CA 1
ATOM 718 C C . GLU A 1 90 ? 4.336 3.477 9.547 1 98.31 90 GLU A C 1
ATOM 720 O O . GLU A 1 90 ? 3.471 3.73 8.703 1 98.31 90 GLU A O 1
ATOM 725 N N . ILE A 1 91 ? 5.551 3.514 9.305 1 98.5 91 ILE A N 1
ATOM 726 C CA . ILE A 1 91 ? 6.039 3.771 7.953 1 98.5 91 ILE A CA 1
ATOM 727 C C . ILE A 1 91 ? 6.898 2.6 7.48 1 98.5 91 ILE A C 1
ATOM 729 O O . ILE A 1 91 ? 7.789 2.146 8.203 1 98.5 91 ILE A O 1
ATOM 733 N N . ARG A 1 92 ? 6.625 2.123 6.344 1 98.5 92 ARG A N 1
ATOM 734 C CA . ARG A 1 92 ? 7.418 1.066 5.723 1 98.5 92 ARG A CA 1
ATOM 735 C C . ARG A 1 92 ? 7.91 1.493 4.344 1 98.5 92 ARG A C 1
ATOM 737 O O . ARG A 1 92 ? 7.164 2.094 3.57 1 98.5 92 ARG A O 1
ATOM 744 N N . PHE A 1 93 ? 9.117 1.123 4.078 1 98.69 93 PHE A N 1
ATOM 745 C CA . PHE A 1 93 ? 9.758 1.545 2.84 1 98.69 93 PHE A CA 1
ATOM 746 C C . PHE A 1 93 ? 9.906 0.371 1.879 1 98.69 93 PHE A C 1
ATOM 748 O O . PHE A 1 93 ? 10.227 -0.744 2.297 1 98.69 93 PHE A O 1
ATOM 755 N N . PHE A 1 94 ? 9.703 0.723 0.623 1 98.44 94 PHE A N 1
ATOM 756 C CA . PHE A 1 94 ? 9.711 -0.295 -0.421 1 98.44 94 PHE A CA 1
ATOM 757 C C . PHE A 1 94 ? 10.383 0.234 -1.683 1 98.44 94 PHE A C 1
ATOM 759 O O . PHE A 1 94 ? 10.656 1.432 -1.794 1 98.44 94 PHE A O 1
ATOM 766 N N . GLU A 1 95 ? 10.688 -0.685 -2.547 1 97.12 95 GLU A N 1
ATOM 767 C CA . GLU A 1 95 ? 11.023 -0.4 -3.938 1 97.12 95 GLU A CA 1
ATOM 768 C C . GLU A 1 95 ? 10.07 -1.103 -4.895 1 97.12 95 GLU A C 1
ATOM 770 O O . GLU A 1 95 ? 9.641 -2.229 -4.637 1 97.12 95 GLU A O 1
ATOM 775 N N . ARG A 1 96 ? 9.711 -0.409 -5.918 1 97.25 96 ARG A N 1
ATOM 776 C CA . ARG A 1 96 ? 8.875 -1 -6.953 1 97.25 96 ARG A CA 1
ATOM 777 C C . ARG A 1 96 ? 9.656 -2.01 -7.785 1 97.25 96 ARG A C 1
ATOM 779 O O . ARG A 1 96 ? 10.773 -1.729 -8.219 1 97.25 96 ARG A O 1
ATOM 786 N N . ILE A 1 97 ? 9.062 -3.123 -7.922 1 95.25 97 ILE A N 1
ATOM 787 C CA . ILE A 1 97 ? 9.672 -4.148 -8.766 1 95.25 97 ILE A CA 1
ATOM 788 C C . ILE A 1 97 ? 9.102 -4.062 -10.18 1 95.25 97 ILE A C 1
ATOM 790 O O . ILE A 1 97 ? 7.887 -3.99 -10.359 1 95.25 97 ILE A O 1
ATOM 794 N N . ARG A 1 98 ? 9.984 -4.004 -11.195 1 85.12 98 ARG A N 1
ATOM 795 C CA . ARG A 1 98 ? 9.562 -3.891 -12.586 1 85.12 98 ARG A CA 1
ATOM 796 C C . ARG A 1 98 ? 9.852 -5.176 -13.352 1 85.12 98 ARG A C 1
ATOM 798 O O . ARG A 1 98 ? 10.797 -5.898 -13.031 1 85.12 98 ARG A O 1
ATOM 805 N N . MET B 1 1 ? -23.094 3.439 -10.875 1 61.12 1 MET B N 1
ATOM 806 C CA . MET B 1 1 ? -21.703 3.734 -11.156 1 61.12 1 MET B CA 1
ATOM 807 C C . MET B 1 1 ? -20.766 2.787 -10.398 1 61.12 1 MET B C 1
ATOM 809 O O . MET B 1 1 ? -21.047 2.434 -9.25 1 61.12 1 MET B O 1
ATOM 813 N N . THR B 1 2 ? -19.875 1.908 -11.023 1 80.06 2 THR B N 1
ATOM 814 C CA . THR B 1 2 ? -19.047 0.89 -10.391 1 80.06 2 THR B CA 1
ATOM 815 C C . THR B 1 2 ? -18.047 1.527 -9.422 1 80.06 2 THR B C 1
ATOM 817 O O . THR B 1 2 ? -17.594 2.648 -9.648 1 80.06 2 THR B O 1
ATOM 820 N N . GLN B 1 3 ? -18.031 0.996 -8.211 1 91.25 3 GLN B N 1
ATOM 821 C CA . GLN B 1 3 ? -17.125 1.512 -7.195 1 91.25 3 GLN B CA 1
ATOM 822 C C . GLN B 1 3 ? -15.75 0.85 -7.293 1 91.25 3 GLN B C 1
ATOM 824 O O . GLN B 1 3 ? -15.641 -0.377 -7.242 1 91.25 3 GLN B O 1
ATOM 829 N N . PRO B 1 4 ? -14.781 1.631 -7.477 1 96.12 4 PRO B N 1
ATOM 830 C CA . PRO B 1 4 ? -13.438 1.056 -7.531 1 96.12 4 PRO B CA 1
ATOM 831 C C . PRO B 1 4 ? -13.031 0.382 -6.223 1 96.12 4 PRO B C 1
ATOM 833 O O . PRO B 1 4 ? -13.602 0.678 -5.168 1 96.12 4 PRO B O 1
ATOM 836 N N . LEU B 1 5 ? -12.211 -0.528 -6.355 1 96.94 5 LEU B N 1
ATOM 837 C CA . LEU B 1 5 ? -11.695 -1.312 -5.242 1 96.94 5 LEU B CA 1
ATOM 838 C C . LEU B 1 5 ? -10.18 -1.202 -5.16 1 96.94 5 LEU B C 1
ATOM 840 O O . LEU B 1 5 ? -9.484 -1.355 -6.168 1 96.94 5 LEU B O 1
ATOM 844 N N . THR B 1 6 ? -9.68 -0.836 -3.965 1 98.69 6 THR B N 1
ATOM 845 C CA . THR B 1 6 ? -8.242 -0.835 -3.705 1 98.69 6 THR B CA 1
ATOM 846 C C . THR B 1 6 ? -7.875 -1.906 -2.682 1 98.69 6 THR B C 1
ATOM 848 O O . THR B 1 6 ? -8.578 -2.082 -1.682 1 98.69 6 THR B O 1
ATOM 851 N N . LEU B 1 7 ? -6.797 -2.584 -2.916 1 98.75 7 LEU B N 1
ATOM 852 C CA . LEU B 1 7 ? -6.328 -3.494 -1.878 1 98.75 7 LEU B CA 1
ATOM 853 C C . LEU B 1 7 ? -4.801 -3.523 -1.833 1 98.75 7 LEU B C 1
ATOM 855 O O . LEU B 1 7 ? -4.141 -3.148 -2.803 1 98.75 7 LEU B O 1
ATOM 859 N N . PHE B 1 8 ? -4.262 -3.848 -0.723 1 98.75 8 PHE B N 1
ATOM 860 C CA . PHE B 1 8 ? -2.863 -4.176 -0.47 1 98.75 8 PHE B CA 1
ATOM 861 C C . PHE B 1 8 ? -2.713 -5.637 -0.071 1 98.75 8 PHE B C 1
ATOM 863 O O . PHE B 1 8 ? -3.334 -6.09 0.892 1 98.75 8 PHE B O 1
ATOM 870 N N . ALA B 1 9 ? -1.966 -6.402 -0.823 1 98.75 9 ALA B N 1
ATOM 871 C CA . ALA B 1 9 ? -1.65 -7.793 -0.515 1 98.75 9 ALA B CA 1
ATOM 872 C C . ALA B 1 9 ? -0.193 -7.945 -0.088 1 98.75 9 ALA B C 1
ATOM 874 O O . ALA B 1 9 ? 0.72 -7.613 -0.846 1 98.75 9 ALA B O 1
ATOM 875 N N . ARG B 1 10 ? 0.012 -8.469 1.082 1 98.75 10 ARG B N 1
ATOM 876 C CA . ARG B 1 10 ? 1.355 -8.594 1.636 1 98.75 10 ARG B CA 1
ATOM 877 C C . ARG B 1 10 ? 1.77 -10.062 1.731 1 98.75 10 ARG B C 1
ATOM 879 O O . ARG B 1 10 ? 1.003 -10.898 2.213 1 98.75 10 ARG B O 1
ATOM 886 N N . PHE B 1 11 ? 2.939 -10.289 1.258 1 98.81 11 PHE B N 1
ATOM 887 C CA . PHE B 1 11 ? 3.562 -11.602 1.275 1 98.81 11 PHE B CA 1
ATOM 888 C C . PHE B 1 11 ? 4.855 -11.586 2.082 1 98.81 11 PHE B C 1
ATOM 890 O O . PHE B 1 11 ? 5.656 -10.656 1.957 1 98.81 11 PHE B O 1
ATOM 897 N N . ARG B 1 12 ? 5.016 -12.625 2.904 1 98.81 12 ARG B N 1
ATOM 898 C CA . ARG B 1 12 ? 6.301 -12.82 3.566 1 98.81 12 ARG B CA 1
ATOM 899 C C . ARG B 1 12 ? 6.891 -14.188 3.227 1 98.81 12 ARG B C 1
ATOM 901 O O . ARG B 1 12 ? 6.371 -15.219 3.652 1 98.81 12 ARG B O 1
ATOM 908 N N . ALA B 1 13 ? 7.914 -14.133 2.508 1 98.75 13 ALA B N 1
ATOM 909 C CA . ALA B 1 13 ? 8.594 -15.367 2.131 1 98.75 13 ALA B CA 1
ATOM 910 C C . ALA B 1 13 ? 9.258 -16.031 3.34 1 98.75 13 ALA B C 1
ATOM 912 O O . ALA B 1 13 ? 9.742 -15.336 4.242 1 98.75 13 ALA B O 1
ATOM 913 N N . ARG B 1 14 ? 9.25 -17.312 3.373 1 98.38 14 ARG B N 1
ATOM 914 C CA . ARG B 1 14 ? 10.188 -18.016 4.254 1 98.38 14 ARG B CA 1
ATOM 915 C C . ARG B 1 14 ? 11.625 -17.656 3.9 1 98.38 14 ARG B C 1
ATOM 917 O O . ARG B 1 14 ? 11.984 -17.594 2.723 1 98.38 14 ARG B O 1
ATOM 924 N N . PRO B 1 15 ? 12.391 -17.5 4.98 1 96.62 15 PRO B N 1
ATOM 925 C CA . PRO B 1 15 ? 13.789 -17.219 4.66 1 96.62 15 PRO B CA 1
ATOM 926 C C . PRO B 1 15 ? 14.398 -18.266 3.715 1 96.62 15 PRO B C 1
ATOM 928 O O . PRO B 1 15 ? 14.227 -19.469 3.916 1 96.62 15 PRO B O 1
ATOM 931 N N . GLY B 1 16 ? 15.008 -17.75 2.641 1 96.88 16 GLY B N 1
ATOM 932 C CA . GLY B 1 16 ? 15.625 -18.641 1.662 1 96.88 16 GLY B CA 1
ATOM 933 C C . GLY B 1 16 ? 14.75 -18.875 0.446 1 96.88 16 GLY B C 1
ATOM 934 O O . GLY B 1 16 ? 15.219 -19.406 -0.568 1 96.88 16 GLY B O 1
ATOM 935 N N . LEU B 1 17 ? 13.523 -18.484 0.52 1 97.75 17 LEU B N 1
ATOM 936 C CA . LEU B 1 17 ? 12.594 -18.75 -0.574 1 97.75 17 LEU B CA 1
ATOM 937 C C . LEU B 1 17 ? 12.148 -17.453 -1.233 1 97.75 17 LEU B C 1
ATOM 939 O O . LEU B 1 17 ? 11.125 -17.422 -1.919 1 97.75 17 LEU B O 1
ATOM 943 N N . GLU B 1 18 ? 12.906 -16.391 -0.967 1 97.06 18 GLU B N 1
ATOM 944 C CA . GLU B 1 18 ? 12.57 -15.07 -1.517 1 97.06 18 GLU B CA 1
ATOM 945 C C . GLU B 1 18 ? 12.555 -15.102 -3.043 1 97.06 18 GLU B C 1
ATOM 947 O O . GLU B 1 18 ? 11.664 -14.523 -3.67 1 97.06 18 GLU B O 1
ATOM 952 N N . ARG B 1 19 ? 13.523 -15.742 -3.625 1 96.06 19 ARG B N 1
ATOM 953 C CA . ARG B 1 19 ? 13.648 -15.766 -5.078 1 96.06 19 ARG B CA 1
ATOM 954 C C . ARG B 1 19 ? 12.453 -16.469 -5.719 1 96.06 19 ARG B C 1
ATOM 956 O O . ARG B 1 19 ? 11.93 -16 -6.734 1 96.06 19 ARG B O 1
ATOM 963 N N . GLN B 1 20 ? 12.078 -17.562 -5.176 1 96.69 20 GLN B N 1
ATOM 964 C CA . GLN B 1 20 ? 10.93 -18.297 -5.691 1 96.69 20 GLN B CA 1
ATOM 965 C C . GLN B 1 20 ? 9.656 -17.469 -5.625 1 96.69 20 GLN B C 1
ATOM 967 O O . GLN B 1 20 ? 8.922 -17.375 -6.609 1 96.69 20 GLN B O 1
ATOM 972 N N . LEU B 1 21 ? 9.438 -16.891 -4.473 1 98 21 LEU B N 1
ATOM 973 C CA . LEU B 1 21 ? 8.258 -16.062 -4.316 1 98 21 LEU B CA 1
ATOM 974 C C . LEU B 1 21 ? 8.305 -14.875 -5.277 1 98 21 LEU B C 1
ATOM 976 O O . LEU B 1 21 ? 7.316 -14.578 -5.957 1 98 21 LEU B O 1
ATOM 980 N N . SER B 1 22 ? 9.422 -14.258 -5.324 1 97.75 22 SER B N 1
ATOM 981 C CA . SER B 1 22 ? 9.609 -13.086 -6.18 1 97.75 22 SER B CA 1
ATOM 982 C C . SER B 1 22 ? 9.297 -13.414 -7.637 1 97.75 22 SER B C 1
ATOM 984 O O . SER B 1 22 ? 8.586 -12.672 -8.305 1 97.75 22 SER B O 1
ATOM 986 N N . ALA B 1 23 ? 9.859 -14.5 -8.109 1 97.75 23 ALA B N 1
ATOM 987 C CA . ALA B 1 23 ? 9.648 -14.898 -9.5 1 97.75 23 ALA B CA 1
ATOM 988 C C . ALA B 1 23 ? 8.164 -15.133 -9.781 1 97.75 23 ALA B C 1
ATOM 990 O O . ALA B 1 23 ? 7.652 -14.727 -10.82 1 97.75 23 ALA B O 1
ATOM 991 N N . SER B 1 24 ? 7.535 -15.773 -8.875 1 98.19 24 SER B N 1
ATOM 992 C CA . SER B 1 24 ? 6.117 -16.078 -9.039 1 98.19 24 SER B CA 1
ATOM 993 C C . SER B 1 24 ? 5.273 -14.805 -9.039 1 98.19 24 SER B C 1
ATOM 995 O O . SER B 1 24 ? 4.355 -14.664 -9.852 1 98.19 24 SER B O 1
ATOM 997 N N . LEU B 1 25 ? 5.543 -13.883 -8.164 1 98.56 25 LEU B N 1
ATOM 998 C CA . LEU B 1 25 ? 4.809 -12.625 -8.094 1 98.56 25 LEU B CA 1
ATOM 999 C C . LEU B 1 25 ? 5.047 -11.781 -9.344 1 98.56 25 LEU B C 1
ATOM 1001 O O . LEU B 1 25 ? 4.109 -11.195 -9.883 1 98.56 25 LEU B O 1
ATOM 1005 N N . LYS B 1 26 ? 6.293 -11.758 -9.766 1 98.56 26 LYS B N 1
ATOM 1006 C CA . LYS B 1 26 ? 6.629 -11.008 -10.977 1 98.56 26 LYS B CA 1
ATOM 1007 C C . LYS B 1 26 ? 5.859 -11.547 -12.18 1 98.56 26 LYS B C 1
ATOM 1009 O O . LYS B 1 26 ? 5.457 -10.773 -13.055 1 98.56 26 LYS B O 1
ATOM 1014 N N . ALA B 1 27 ? 5.691 -12.805 -12.219 1 98.5 27 ALA B N 1
ATOM 1015 C CA . ALA B 1 27 ? 5.016 -13.445 -13.344 1 98.5 27 ALA B CA 1
ATOM 1016 C C . ALA B 1 27 ? 3.543 -13.039 -13.398 1 98.5 27 ALA B C 1
ATOM 1018 O O . ALA B 1 27 ? 2.891 -13.188 -14.438 1 98.5 27 ALA B O 1
ATOM 1019 N N . LEU B 1 28 ? 2.969 -12.531 -12.32 1 98.75 28 LEU B N 1
ATOM 1020 C CA . LEU B 1 28 ? 1.567 -12.133 -12.266 1 98.75 28 LEU B CA 1
ATOM 1021 C C . LEU B 1 28 ? 1.368 -10.758 -12.898 1 98.75 28 LEU B C 1
ATOM 1023 O O . LEU B 1 28 ? 0.267 -10.422 -13.344 1 98.75 28 LEU B O 1
ATOM 1027 N N . VAL B 1 29 ? 2.389 -9.914 -12.898 1 98.75 29 VAL B N 1
ATOM 1028 C CA . VAL B 1 29 ? 2.238 -8.484 -13.102 1 98.75 29 VAL B CA 1
ATOM 1029 C C . VAL B 1 29 ? 1.723 -8.211 -14.516 1 98.75 29 VAL B C 1
ATOM 1031 O O . VAL B 1 29 ? 0.644 -7.641 -14.688 1 98.75 29 VAL B O 1
ATOM 1034 N N . ALA B 1 30 ? 2.381 -8.695 -15.508 1 98.56 30 ALA B N 1
ATOM 1035 C CA . ALA B 1 30 ? 2.041 -8.359 -16.891 1 98.56 30 ALA B CA 1
ATOM 1036 C C . ALA B 1 30 ? 0.665 -8.898 -17.266 1 98.56 30 ALA B C 1
ATOM 1038 O O . ALA B 1 30 ? -0.196 -8.156 -17.734 1 98.56 30 ALA B O 1
ATOM 1039 N N . PRO B 1 31 ? 0.41 -10.188 -17.047 1 98.69 31 PRO B N 1
ATOM 1040 C CA . PRO B 1 31 ? -0.917 -10.664 -17.453 1 98.69 31 PRO B CA 1
ATOM 1041 C C . PRO B 1 31 ? -2.043 -10 -16.656 1 98.69 31 PRO B C 1
ATOM 1043 O O . PRO B 1 31 ? -3.121 -9.75 -17.203 1 98.69 31 PRO B O 1
ATOM 1046 N N . THR B 1 32 ? -1.926 -9.711 -15.352 1 98.81 32 THR B N 1
ATOM 1047 C CA . THR B 1 32 ? -2.949 -9.07 -14.539 1 98.81 32 THR B CA 1
ATOM 1048 C C . THR B 1 32 ? -3.264 -7.672 -15.07 1 98.81 32 THR B C 1
ATOM 1050 O O . THR B 1 32 ? -4.43 -7.277 -15.141 1 98.81 32 THR B O 1
ATOM 1053 N N . ARG B 1 33 ? -2.225 -6.941 -15.438 1 98.69 33 ARG B N 1
ATOM 1054 C CA . ARG B 1 33 ? -2.418 -5.582 -15.93 1 98.69 33 ARG B CA 1
ATOM 1055 C C . ARG B 1 33 ? -3.203 -5.578 -17.234 1 98.69 33 ARG B C 1
ATOM 1057 O O . ARG B 1 33 ? -3.773 -4.555 -17.625 1 98.69 33 ARG B O 1
ATOM 1064 N N . GLU B 1 34 ? -3.264 -6.703 -17.891 1 98.56 34 GLU B N 1
ATOM 1065 C CA . GLU B 1 34 ? -3.998 -6.812 -19.156 1 98.56 34 GLU B CA 1
ATOM 1066 C C . GLU B 1 34 ? -5.457 -7.188 -18.906 1 98.56 34 GLU B C 1
ATOM 1068 O O . GLU B 1 34 ? -6.27 -7.18 -19.828 1 98.56 34 GLU B O 1
ATOM 1073 N N . GLU B 1 35 ? -5.754 -7.543 -17.719 1 98.69 35 GLU B N 1
ATOM 1074 C CA . GLU B 1 35 ? -7.121 -7.949 -17.391 1 98.69 35 GLU B CA 1
ATOM 1075 C C . GLU B 1 35 ? -8.078 -6.762 -17.469 1 98.69 35 GLU B C 1
ATOM 1077 O O . GLU B 1 35 ? -7.738 -5.656 -17.047 1 98.69 35 GLU B O 1
ATOM 1082 N N . PRO B 1 36 ? -9.281 -7.117 -17.875 1 97 36 PRO B N 1
ATOM 1083 C CA . PRO B 1 36 ? -10.297 -6.059 -17.844 1 97 36 PRO B CA 1
ATOM 1084 C C . PRO B 1 36 ? -10.539 -5.508 -16.438 1 97 36 PRO B C 1
ATOM 1086 O O . PRO B 1 36 ? -10.625 -6.273 -15.477 1 97 36 PRO B O 1
ATOM 1089 N N . GLY B 1 37 ? -10.547 -4.254 -16.328 1 98 37 GLY B N 1
ATOM 1090 C CA . GLY B 1 37 ? -10.906 -3.605 -15.078 1 98 37 GLY B CA 1
ATOM 1091 C C . GLY B 1 37 ? -9.719 -3.383 -14.156 1 98 37 GLY B C 1
ATOM 1092 O O . GLY B 1 37 ? -9.852 -2.738 -13.109 1 98 37 GLY B O 1
ATOM 1093 N N . CYS B 1 38 ? -8.547 -4.008 -14.469 1 98.75 38 CYS B N 1
ATOM 1094 C CA . CYS B 1 38 ? -7.355 -3.707 -13.688 1 98.75 38 CYS B CA 1
ATOM 1095 C C . CYS B 1 38 ? -6.887 -2.275 -13.93 1 98.75 38 CYS B C 1
ATOM 1097 O O . CYS B 1 38 ? -6.543 -1.914 -15.055 1 98.75 38 CYS B O 1
ATOM 1099 N N . ILE B 1 39 ? -6.875 -1.451 -12.945 1 98.38 39 ILE B N 1
ATOM 1100 C CA . ILE B 1 39 ? -6.434 -0.064 -13.039 1 98.38 39 ILE B CA 1
ATOM 1101 C C . ILE B 1 39 ? -4.949 0.031 -12.695 1 98.38 39 ILE B C 1
ATOM 1103 O O . ILE B 1 39 ? -4.184 0.705 -13.391 1 98.38 39 ILE B O 1
ATOM 1107 N N . GLU B 1 40 ? -4.578 -0.63 -11.641 1 98.5 40 GLU B N 1
ATOM 1108 C CA . GLU B 1 40 ? -3.189 -0.664 -11.18 1 98.5 40 GLU B CA 1
ATOM 1109 C C . GLU B 1 40 ? -2.859 -1.999 -10.523 1 98.5 40 GLU B C 1
ATOM 1111 O O . GLU B 1 40 ? -3.678 -2.553 -9.781 1 98.5 40 GLU B O 1
ATOM 1116 N N . TYR B 1 41 ? -1.747 -2.516 -10.789 1 98.81 41 TYR B N 1
ATOM 1117 C CA . TYR B 1 41 ? -1.157 -3.723 -10.219 1 98.81 41 TYR B CA 1
ATOM 1118 C C . TYR B 1 41 ? 0.356 -3.586 -10.102 1 98.81 41 TYR B C 1
ATOM 1120 O O . TYR B 1 41 ? 1.086 -3.84 -11.062 1 98.81 41 TYR B O 1
ATOM 1128 N N . VAL B 1 42 ? 0.776 -3.162 -8.898 1 98.88 42 VAL B N 1
ATOM 1129 C CA . VAL B 1 42 ? 2.176 -2.777 -8.734 1 98.88 42 VAL B CA 1
ATOM 1130 C C . VAL B 1 42 ? 2.828 -3.639 -7.66 1 98.88 42 VAL B C 1
ATOM 1132 O O . VAL B 1 42 ? 2.344 -3.699 -6.527 1 98.88 42 VAL B O 1
ATOM 1135 N N . LEU B 1 43 ? 3.879 -4.305 -8.008 1 98.88 43 LEU B N 1
ATOM 1136 C CA . LEU B 1 43 ? 4.629 -5.156 -7.09 1 98.88 43 LEU B CA 1
ATOM 1137 C C . LEU B 1 43 ? 5.773 -4.379 -6.441 1 98.88 43 LEU B C 1
ATOM 1139 O O . LEU B 1 43 ? 6.488 -3.641 -7.121 1 98.88 43 LEU B O 1
ATOM 1143 N N . HIS B 1 44 ? 5.871 -4.523 -5.129 1 98.75 44 HIS B N 1
ATOM 1144 C CA . HIS B 1 44 ? 6.941 -3.902 -4.363 1 98.75 44 HIS B CA 1
ATOM 1145 C C . HIS B 1 44 ? 7.699 -4.938 -3.533 1 98.75 44 HIS B C 1
ATOM 1147 O O . HIS B 1 44 ? 7.148 -5.988 -3.193 1 98.75 44 HIS B O 1
ATOM 1153 N N . ARG B 1 45 ? 8.945 -4.652 -3.234 1 98.38 45 ARG B N 1
ATOM 1154 C CA . ARG B 1 45 ? 9.719 -5.375 -2.229 1 98.38 45 ARG B CA 1
ATOM 1155 C C . ARG B 1 45 ? 10.195 -4.438 -1.123 1 98.38 45 ARG B C 1
ATOM 1157 O O . ARG B 1 45 ? 10.648 -3.326 -1.397 1 98.38 45 ARG B O 1
ATOM 1164 N N . SER B 1 46 ? 10.055 -4.902 0.137 1 98.62 46 SER B N 1
ATOM 1165 C CA . SER B 1 46 ? 10.516 -4.105 1.268 1 98.62 46 SER B CA 1
ATOM 1166 C C . SER B 1 46 ? 12.016 -3.84 1.175 1 98.62 46 SER B C 1
ATOM 1168 O O . SER B 1 46 ? 12.797 -4.746 0.872 1 98.62 46 SER B O 1
ATOM 1170 N N . THR B 1 47 ? 12.375 -2.576 1.419 1 97.56 47 THR B N 1
ATOM 1171 C CA . THR B 1 47 ? 13.797 -2.258 1.453 1 97.56 47 THR B CA 1
ATOM 1172 C C . THR B 1 47 ? 14.383 -2.543 2.834 1 97.56 47 THR B C 1
ATOM 1174 O O . THR B 1 47 ? 15.602 -2.561 3.004 1 97.56 47 THR B O 1
ATOM 1177 N N . GLU B 1 48 ? 13.516 -2.873 3.756 1 97.4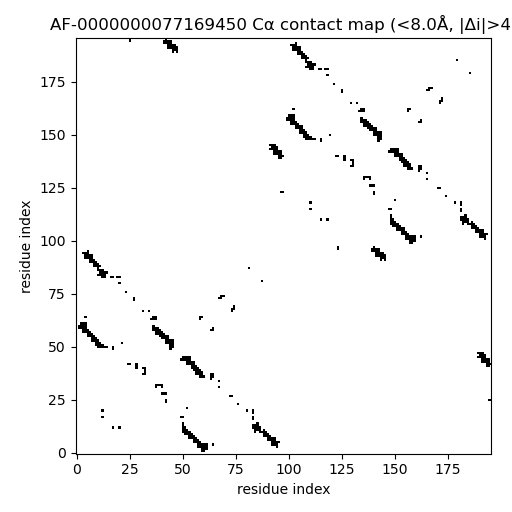4 48 GLU B N 1
ATOM 1178 C CA . GLU B 1 48 ? 13.906 -3.107 5.141 1 97.44 48 GLU B CA 1
ATOM 1179 C C . GLU B 1 48 ? 13.984 -4.602 5.449 1 97.44 48 GLU B C 1
ATOM 1181 O O . GLU B 1 48 ? 14.68 -5.016 6.379 1 97.44 48 GLU B O 1
ATOM 1186 N N . ASP B 1 49 ? 13.234 -5.383 4.777 1 97.62 49 ASP B N 1
ATOM 1187 C CA . ASP B 1 49 ? 13.148 -6.832 4.926 1 97.62 49 ASP B CA 1
ATOM 1188 C C . ASP B 1 49 ? 12.984 -7.516 3.572 1 97.62 49 ASP B C 1
ATOM 1190 O O . ASP B 1 49 ? 11.891 -7.504 2.994 1 97.62 49 ASP B O 1
ATOM 1194 N N . PRO B 1 50 ? 14 -8.148 3.08 1 96.25 50 PRO B N 1
ATOM 1195 C CA . PRO B 1 50 ? 13.953 -8.688 1.722 1 96.25 50 PRO B CA 1
ATOM 1196 C C . PRO B 1 50 ? 12.914 -9.797 1.563 1 96.25 50 PRO B C 1
ATOM 1198 O O . PRO B 1 50 ? 12.609 -10.211 0.441 1 96.25 50 PRO B O 1
ATOM 1201 N N . CYS B 1 51 ? 12.375 -10.266 2.68 1 98.38 51 CYS B N 1
ATOM 1202 C CA . CYS B 1 51 ? 11.391 -11.336 2.613 1 98.38 51 CYS B CA 1
ATOM 1203 C C . CYS B 1 51 ? 9.992 -10.773 2.377 1 98.38 51 CYS B C 1
ATOM 1205 O O . CYS B 1 51 ? 9.055 -11.516 2.094 1 98.38 51 CYS B O 1
ATOM 1207 N N . VAL B 1 52 ? 9.797 -9.492 2.471 1 98.69 52 VAL B N 1
ATOM 1208 C CA . VAL B 1 52 ? 8.461 -8.922 2.469 1 98.69 52 VAL B CA 1
ATOM 1209 C C . VAL B 1 52 ? 8.172 -8.273 1.114 1 98.69 52 VAL B C 1
ATOM 1211 O O . VAL B 1 52 ? 8.961 -7.449 0.637 1 98.69 52 VAL B O 1
ATOM 1214 N N . TYR B 1 53 ? 7.062 -8.672 0.514 1 98.81 53 TYR B N 1
ATOM 1215 C CA . TYR B 1 53 ? 6.539 -8.133 -0.737 1 98.81 53 TYR B CA 1
ATOM 1216 C C . TYR B 1 53 ? 5.133 -7.582 -0.546 1 98.81 53 TYR B C 1
ATOM 1218 O O . TYR B 1 53 ? 4.391 -8.047 0.322 1 98.81 53 TYR B O 1
ATOM 1226 N N . GLN B 1 54 ? 4.852 -6.637 -1.339 1 98.75 54 GLN B N 1
ATOM 1227 C CA . GLN B 1 54 ? 3.523 -6.031 -1.272 1 98.75 54 GLN B CA 1
ATOM 1228 C C . GLN B 1 54 ? 3.014 -5.668 -2.664 1 98.75 54 GLN B C 1
ATOM 1230 O O . GLN B 1 54 ? 3.73 -5.043 -3.449 1 98.75 54 GLN B O 1
ATOM 1235 N N . LEU B 1 55 ? 1.794 -6.094 -2.965 1 98.94 55 LEU B N 1
ATOM 1236 C CA . LEU B 1 55 ? 1.077 -5.648 -4.152 1 98.94 55 LEU B CA 1
ATOM 1237 C C . LEU B 1 55 ? 0.104 -4.527 -3.812 1 98.94 55 LEU B C 1
ATOM 1239 O O . LEU B 1 55 ? -0.639 -4.617 -2.834 1 98.94 55 LEU B O 1
ATOM 1243 N N . TYR B 1 56 ? 0.226 -3.477 -4.5 1 98.88 56 TYR B N 1
ATOM 1244 C CA . TYR B 1 56 ? -0.792 -2.434 -4.523 1 98.88 56 TYR B CA 1
ATOM 1245 C C . TYR B 1 56 ? -1.706 -2.592 -5.73 1 98.88 56 TYR B C 1
ATOM 1247 O O . TYR B 1 56 ? -1.253 -2.506 -6.875 1 98.88 56 TYR B O 1
ATOM 1255 N N . GLU B 1 57 ? -2.986 -2.803 -5.5 1 98.88 57 GLU B N 1
ATOM 1256 C CA . GLU B 1 57 ? -3.922 -3.102 -6.582 1 98.88 57 GLU B CA 1
ATOM 1257 C C . GLU B 1 57 ? -5.105 -2.139 -6.566 1 98.88 57 GLU B C 1
ATOM 1259 O O . GLU B 1 57 ? -5.621 -1.796 -5.5 1 98.88 57 GLU B O 1
ATOM 1264 N N . ASN B 1 58 ? -5.441 -1.723 -7.715 1 98.75 58 ASN B N 1
ATOM 1265 C CA . ASN B 1 58 ? -6.672 -0.972 -7.953 1 98.75 58 ASN B CA 1
ATOM 1266 C C . ASN B 1 58 ? -7.484 -1.576 -9.094 1 98.75 58 ASN B C 1
ATOM 1268 O O . ASN B 1 58 ? -6.953 -1.836 -10.172 1 98.75 58 ASN B O 1
ATOM 1272 N N . TRP B 1 59 ? -8.727 -1.769 -8.812 1 98.69 59 TRP B N 1
ATOM 1273 C CA . TRP B 1 59 ? -9.664 -2.404 -9.727 1 98.69 59 TRP B CA 1
ATOM 1274 C C . TRP B 1 59 ? -10.883 -1.518 -9.969 1 98.69 59 TRP B C 1
ATOM 1276 O O . TRP B 1 59 ? -11.32 -0.805 -9.062 1 98.69 59 TRP B O 1
ATOM 1286 N N . ARG B 1 60 ? -11.391 -1.672 -11.109 1 98 60 ARG B N 1
ATOM 1287 C CA . ARG B 1 60 ? -12.547 -0.866 -11.484 1 98 60 ARG B CA 1
ATOM 1288 C C . ARG B 1 60 ? -13.766 -1.229 -10.641 1 98 60 ARG B C 1
ATOM 1290 O O . ARG B 1 60 ? -14.609 -0.376 -10.359 1 98 60 ARG B O 1
ATOM 1297 N N . SER B 1 61 ? -13.859 -2.562 -10.289 1 97.69 61 SER B N 1
ATOM 1298 C CA . SER B 1 61 ? -15.023 -3.023 -9.531 1 97.69 61 SER B CA 1
ATOM 1299 C C . SER B 1 61 ? -14.711 -4.312 -8.773 1 97.69 61 SER B C 1
ATOM 1301 O O . SER B 1 61 ? -13.711 -4.98 -9.062 1 97.69 61 SER B O 1
ATOM 1303 N N . GLN B 1 62 ? -15.586 -4.559 -7.816 1 97.12 62 GLN B N 1
ATOM 1304 C CA . GLN B 1 62 ? -15.508 -5.844 -7.129 1 97.12 62 GLN B CA 1
ATOM 1305 C C . 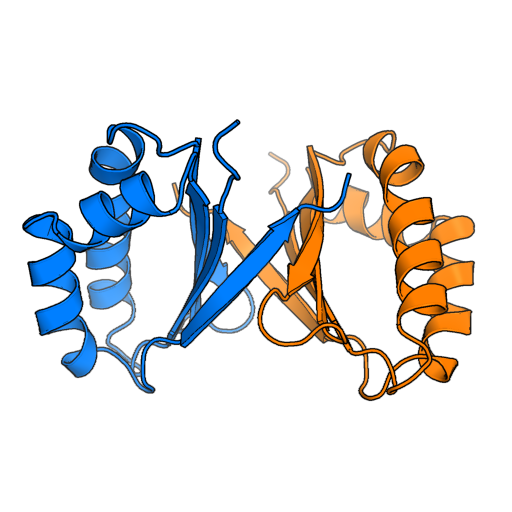GLN B 1 62 ? -15.609 -7.004 -8.117 1 97.12 62 GLN B C 1
ATOM 1307 O O . GLN B 1 62 ? -14.922 -8.016 -7.965 1 97.12 62 GLN B O 1
ATOM 1312 N N . ALA B 1 63 ? -16.422 -6.863 -9.117 1 97.75 63 ALA B N 1
ATOM 1313 C CA . ALA B 1 63 ? -16.609 -7.918 -10.117 1 97.75 63 ALA B CA 1
ATOM 1314 C C . ALA B 1 63 ? -15.305 -8.172 -10.883 1 97.75 63 ALA B C 1
ATOM 1316 O O . ALA B 1 63 ? -14.969 -9.328 -11.172 1 97.75 63 ALA B O 1
ATOM 1317 N N . ASP B 1 64 ? -14.625 -7.121 -11.203 1 98.38 64 ASP B N 1
ATOM 1318 C CA . ASP B 1 64 ? -13.352 -7.27 -11.906 1 98.38 64 ASP B CA 1
ATOM 1319 C C . ASP B 1 64 ? -12.328 -7.98 -11.031 1 98.38 64 ASP B C 1
ATOM 1321 O O . ASP B 1 64 ? -11.57 -8.82 -11.523 1 98.38 64 ASP B O 1
ATOM 1325 N N . PHE B 1 65 ? -12.383 -7.684 -9.805 1 98.56 65 PHE B N 1
ATOM 1326 C CA . PHE B 1 65 ? -11.469 -8.344 -8.875 1 98.56 65 PHE B CA 1
ATOM 1327 C C . PHE B 1 65 ? -11.828 -9.82 -8.727 1 98.56 65 PHE B C 1
ATOM 1329 O O . PHE B 1 65 ? -10.945 -10.68 -8.711 1 98.56 65 PHE B O 1
ATOM 1336 N N . ASP B 1 66 ? -13.086 -10.086 -8.594 1 98.19 66 ASP B N 1
ATOM 1337 C CA . ASP B 1 66 ? -13.531 -11.477 -8.508 1 98.19 66 ASP B CA 1
ATOM 1338 C C . ASP B 1 66 ? -13.094 -12.273 -9.742 1 98.19 66 ASP B C 1
ATOM 1340 O O . ASP B 1 66 ? -12.68 -13.43 -9.625 1 98.19 66 ASP B O 1
ATOM 1344 N N . ALA B 1 67 ? -13.195 -11.641 -10.883 1 98.5 67 ALA B N 1
ATOM 1345 C CA . ALA B 1 67 ? -12.734 -12.273 -12.109 1 98.5 67 ALA B CA 1
ATOM 1346 C C . ALA B 1 67 ? -11.227 -12.539 -12.062 1 98.5 67 ALA B C 1
ATOM 1348 O O . ALA B 1 67 ? -10.758 -13.578 -12.523 1 98.5 67 ALA B O 1
ATOM 1349 N N . HIS B 1 68 ? -10.523 -11.602 -11.492 1 98.75 68 HIS B N 1
ATOM 1350 C CA . HIS B 1 68 ? -9.086 -11.766 -11.305 1 98.75 68 HIS B CA 1
ATOM 1351 C C . HIS B 1 68 ? -8.773 -12.984 -10.445 1 98.75 68 HIS B C 1
ATOM 1353 O O . HIS B 1 68 ? -7.887 -13.773 -10.781 1 98.75 68 HIS B O 1
ATOM 1359 N N . LEU B 1 69 ? -9.516 -13.172 -9.375 1 98.19 69 LEU B N 1
ATOM 1360 C CA . LEU B 1 69 ? -9.281 -14.281 -8.453 1 98.19 69 LEU B CA 1
ATOM 1361 C C . LEU B 1 69 ? -9.555 -15.617 -9.133 1 98.19 69 LEU B C 1
ATOM 1363 O O . LEU B 1 69 ? -9.102 -16.672 -8.656 1 98.19 69 LEU B O 1
ATOM 1367 N N . ALA B 1 70 ? -10.25 -15.531 -10.266 1 98.19 70 ALA B N 1
ATOM 1368 C CA . ALA B 1 70 ? -10.641 -16.75 -10.953 1 98.19 70 ALA B CA 1
ATOM 1369 C C . ALA B 1 70 ? -9.656 -17.094 -12.07 1 98.19 70 ALA B C 1
ATOM 1371 O O . ALA B 1 70 ? -9.75 -18.156 -12.695 1 98.19 70 ALA B O 1
ATOM 1372 N N . MET B 1 71 ? -8.758 -16.266 -12.352 1 98.69 71 MET B N 1
ATOM 1373 C CA . MET B 1 71 ? -7.801 -16.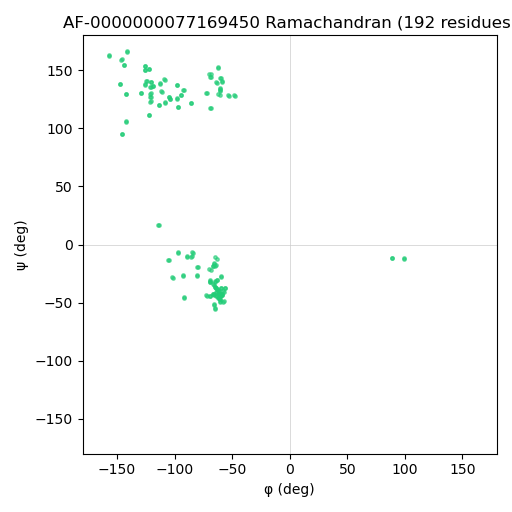516 -13.422 1 98.69 71 MET B CA 1
ATOM 1374 C C . MET B 1 71 ? -6.945 -17.75 -13.109 1 98.69 71 MET B C 1
ATOM 1376 O O . MET B 1 71 ? -6.469 -17.906 -11.984 1 98.69 71 MET B O 1
ATOM 1380 N N . PRO B 1 72 ? -6.66 -18.594 -14.078 1 98.44 72 PRO B N 1
ATOM 1381 C CA . PRO B 1 72 ? -5.914 -19.828 -13.844 1 98.44 72 PRO B CA 1
ATOM 1382 C C . PRO B 1 72 ? -4.508 -19.578 -13.305 1 98.44 72 PRO B C 1
ATOM 1384 O O . PRO B 1 72 ? -4.043 -20.297 -12.422 1 98.44 72 PRO B O 1
ATOM 1387 N N . TYR B 1 73 ? -3.842 -18.578 -13.828 1 98.44 73 TYR B N 1
ATOM 1388 C CA . TYR B 1 73 ? -2.473 -18.328 -13.391 1 98.44 73 TYR B CA 1
ATOM 1389 C C . TYR B 1 73 ? -2.441 -17.812 -11.953 1 98.44 73 TYR B C 1
ATOM 1391 O O . TYR B 1 73 ? -1.508 -18.109 -11.203 1 98.44 73 TYR B O 1
ATOM 1399 N N . LEU B 1 74 ? -3.451 -17.078 -11.539 1 98.69 74 LEU B N 1
ATOM 1400 C CA . LEU B 1 74 ? -3.527 -16.609 -10.156 1 98.69 74 LEU B CA 1
ATOM 1401 C C . LEU B 1 74 ? -3.859 -17.766 -9.219 1 98.69 74 LEU B C 1
ATOM 1403 O O . LEU B 1 74 ? -3.234 -17.922 -8.164 1 98.69 74 LEU B O 1
ATOM 1407 N N . LYS B 1 75 ? -4.793 -18.594 -9.609 1 98.44 75 LYS B N 1
ATO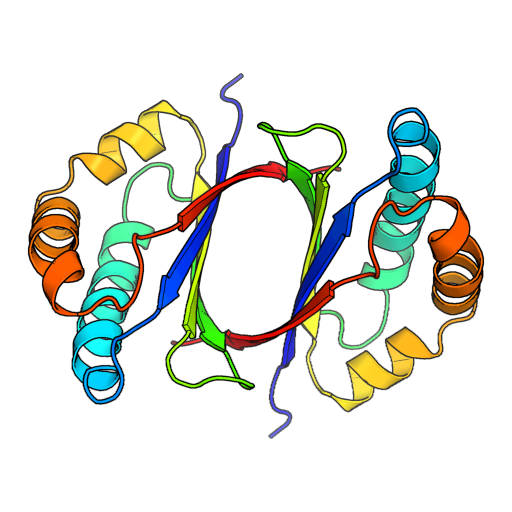M 1408 C CA . LYS B 1 75 ? -5.148 -19.766 -8.812 1 98.44 75 LYS B CA 1
ATOM 1409 C C . LYS B 1 75 ? -3.941 -20.672 -8.609 1 98.44 75 LYS B C 1
ATOM 1411 O O . LYS B 1 75 ? -3.738 -21.203 -7.512 1 98.44 75 LYS B O 1
ATOM 1416 N N . ALA B 1 76 ? -3.205 -20.875 -9.617 1 98 76 ALA B N 1
ATOM 1417 C CA . ALA B 1 76 ? -2.01 -21.703 -9.523 1 98 76 ALA B CA 1
ATOM 1418 C C . ALA B 1 76 ? -1.019 -21.125 -8.516 1 98 76 ALA B C 1
ATOM 1420 O O . ALA B 1 76 ? -0.489 -21.859 -7.668 1 98 76 ALA B O 1
ATOM 1421 N N . MET B 1 77 ? -0.791 -19.844 -8.633 1 98.19 77 MET B N 1
ATOM 1422 C CA . MET B 1 77 ? 0.119 -19.172 -7.707 1 98.19 77 MET B CA 1
ATOM 1423 C C . MET B 1 77 ? -0.388 -19.281 -6.273 1 98.19 77 MET B C 1
ATOM 1425 O O . MET B 1 77 ? 0.374 -19.625 -5.367 1 98.19 77 MET B O 1
ATOM 1429 N N . LEU B 1 78 ? -1.63 -19.031 -6.055 1 97.81 78 LEU B N 1
ATOM 1430 C CA . LEU B 1 78 ? -2.211 -19.047 -4.719 1 97.81 78 LEU B CA 1
ATOM 1431 C C . LEU B 1 78 ? -2.158 -20.453 -4.129 1 97.81 78 LEU B C 1
ATOM 1433 O O . LEU B 1 78 ? -1.992 -20.625 -2.916 1 97.81 78 LEU B O 1
ATOM 1437 N N . ALA B 1 79 ? -2.266 -21.469 -4.941 1 97.38 79 ALA B N 1
ATOM 1438 C CA . ALA B 1 79 ? -2.188 -22.859 -4.496 1 97.38 79 ALA B CA 1
ATOM 1439 C C . ALA B 1 79 ? -0.774 -23.219 -4.047 1 97.38 79 ALA B C 1
ATOM 1441 O O . ALA B 1 79 ? -0.592 -23.969 -3.094 1 97.38 79 ALA B O 1
ATOM 1442 N N . GLU B 1 80 ? 0.177 -22.609 -4.621 1 96.12 80 GLU B N 1
ATOM 1443 C CA . GLU B 1 80 ? 1.575 -22.938 -4.363 1 96.12 80 GLU B CA 1
ATOM 1444 C C . GLU B 1 80 ? 2.154 -22.062 -3.254 1 96.12 80 GLU B C 1
ATOM 1446 O O . GLU B 1 80 ? 3.072 -22.484 -2.543 1 96.12 80 GLU B O 1
ATOM 1451 N N . SER B 1 81 ? 1.646 -20.922 -3.094 1 96.56 81 SER B N 1
ATOM 1452 C CA . SER B 1 81 ? 2.281 -19.875 -2.309 1 96.56 81 SER B CA 1
ATOM 1453 C C . SER B 1 81 ? 2.42 -20.281 -0.846 1 96.56 81 SER B C 1
ATOM 1455 O O . SER B 1 81 ? 3.398 -19.922 -0.188 1 96.56 81 SER B O 1
ATOM 1457 N N . PRO B 1 82 ? 1.491 -21.109 -0.306 1 96.5 82 PRO B N 1
ATOM 1458 C CA . PRO B 1 82 ? 1.642 -21.453 1.109 1 96.5 82 PRO B CA 1
ATOM 1459 C C . PRO B 1 82 ? 2.965 -22.141 1.408 1 96.5 82 PRO B C 1
ATOM 1461 O O . PRO B 1 82 ? 3.496 -22.031 2.514 1 96.5 82 PRO B O 1
ATOM 1464 N N . ALA B 1 83 ? 3.551 -22.812 0.52 1 96.19 83 ALA B N 1
ATOM 1465 C CA . ALA B 1 83 ? 4.824 -23.516 0.701 1 96.19 83 ALA B CA 1
ATOM 1466 C C . ALA B 1 83 ? 5.973 -22.516 0.844 1 96.19 83 ALA B C 1
ATOM 1468 O O . ALA B 1 83 ? 7.012 -22.828 1.429 1 96.19 83 ALA B O 1
ATOM 1469 N N . TRP B 1 84 ? 5.77 -21.297 0.369 1 98 84 TRP B N 1
ATOM 1470 C CA . TRP B 1 84 ? 6.852 -20.328 0.326 1 98 84 TRP B CA 1
ATOM 1471 C C . TRP B 1 84 ? 6.676 -19.266 1.413 1 98 84 TRP B C 1
ATOM 1473 O O . TRP B 1 84 ? 7.602 -18.516 1.71 1 98 84 TRP B O 1
ATOM 1483 N N . LEU B 1 85 ? 5.547 -19.219 1.996 1 98.62 85 LEU B N 1
ATOM 1484 C CA . LEU B 1 85 ? 5.215 -18.109 2.869 1 98.62 85 LEU B CA 1
ATOM 1485 C C . LEU B 1 85 ? 5.461 -18.469 4.332 1 98.62 85 LEU B C 1
ATOM 1487 O O . LEU B 1 85 ? 5.16 -19.578 4.758 1 98.62 85 LEU B O 1
ATOM 1491 N N . ALA B 1 86 ? 6.02 -17.547 5.02 1 98.69 86 ALA B N 1
ATOM 1492 C CA . ALA B 1 86 ? 6.266 -17.703 6.453 1 98.69 86 ALA B CA 1
ATOM 1493 C C . ALA B 1 86 ? 5 -17.438 7.262 1 98.69 86 ALA B C 1
ATOM 1495 O O . ALA B 1 86 ? 4.922 -17.781 8.438 1 98.69 86 ALA B O 1
ATOM 1496 N N . GLU B 1 87 ? 4.043 -16.797 6.789 1 98.38 87 GLU B N 1
ATOM 1497 C CA . GLU B 1 87 ? 2.734 -16.438 7.328 1 98.38 87 GLU B CA 1
ATOM 1498 C C . GLU B 1 87 ? 1.677 -16.406 6.227 1 98.38 87 GLU B C 1
ATOM 1500 O O . GLU B 1 87 ? 2.008 -16.328 5.043 1 98.38 87 GLU B O 1
ATOM 1505 N N . PRO B 1 88 ? 0.426 -16.531 6.609 1 97.94 88 PRO B N 1
ATOM 1506 C CA . PRO B 1 88 ? -0.619 -16.469 5.582 1 97.94 88 PRO B CA 1
ATOM 1507 C C . PRO B 1 88 ? -0.62 -15.141 4.82 1 97.94 88 PRO B C 1
ATOM 1509 O O . PRO B 1 88 ? -0.289 -14.102 5.387 1 97.94 88 PRO B O 1
ATOM 1512 N N . LEU B 1 89 ? -0.9 -15.188 3.547 1 98.31 89 LEU B N 1
ATOM 1513 C CA . LEU B 1 89 ? -1.116 -13.984 2.742 1 98.31 89 LEU B CA 1
ATOM 1514 C C . LEU B 1 89 ? -2.08 -13.031 3.439 1 98.31 89 LEU B C 1
ATOM 1516 O O . LEU B 1 89 ? -3.137 -13.453 3.92 1 98.31 89 LEU B O 1
ATOM 1520 N N . GLU B 1 90 ? -1.7 -11.852 3.568 1 98.25 90 GLU B N 1
ATOM 1521 C CA . GLU B 1 90 ? -2.561 -10.828 4.156 1 98.25 90 GLU B CA 1
ATOM 1522 C C . GLU B 1 90 ? -3.129 -9.906 3.084 1 98.25 90 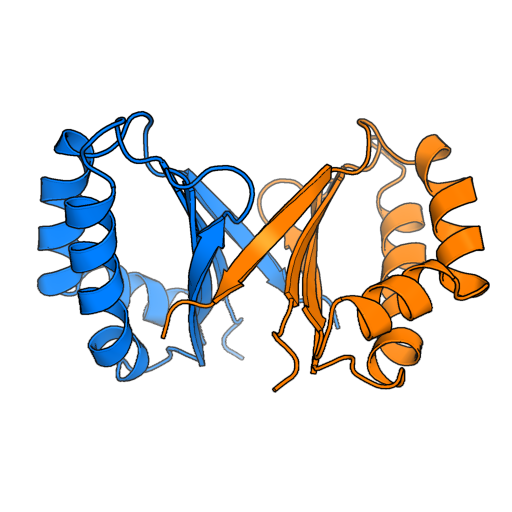GLU B C 1
ATOM 1524 O O . GLU B 1 90 ? -2.379 -9.32 2.301 1 98.25 90 GLU B O 1
ATOM 1529 N N . ILE B 1 91 ? -4.359 -9.789 3.047 1 98.5 91 ILE B N 1
ATOM 1530 C CA . ILE B 1 91 ? -5.012 -8.867 2.127 1 98.5 91 ILE B CA 1
ATOM 1531 C C . ILE B 1 91 ? -5.848 -7.859 2.916 1 98.5 91 ILE B C 1
ATOM 1533 O O . ILE B 1 91 ? -6.629 -8.242 3.791 1 98.5 91 ILE B O 1
ATOM 1537 N N . ARG B 1 92 ? -5.672 -6.641 2.639 1 98.5 92 ARG B N 1
ATOM 1538 C CA . ARG B 1 92 ? -6.465 -5.57 3.238 1 98.5 92 ARG B CA 1
ATOM 1539 C C . ARG B 1 92 ? -7.133 -4.719 2.166 1 98.5 92 ARG B C 1
ATOM 1541 O O . ARG B 1 92 ? -6.512 -4.383 1.155 1 98.5 92 ARG B O 1
ATOM 1548 N N . PHE B 1 93 ? -8.328 -4.359 2.445 1 98.69 93 PHE B N 1
ATOM 1549 C CA . PHE B 1 93 ? -9.133 -3.623 1.473 1 98.69 93 PHE B CA 1
ATOM 1550 C C . PHE B 1 93 ? -9.312 -2.174 1.907 1 98.69 93 PHE B C 1
ATOM 1552 O O . PHE B 1 93 ? -9.523 -1.898 3.092 1 98.69 93 PHE B O 1
ATOM 1559 N N . PHE B 1 94 ? -9.266 -1.333 0.902 1 98.44 94 PHE B N 1
ATOM 1560 C CA . PHE B 1 94 ? -9.344 0.103 1.146 1 98.44 94 PHE B CA 1
ATOM 1561 C C . PHE B 1 94 ? -10.18 0.792 0.075 1 98.44 94 PHE B C 1
ATOM 1563 O O . PHE B 1 94 ? -10.516 0.184 -0.943 1 98.44 94 PHE B O 1
ATOM 1570 N N . GLU B 1 95 ? -10.523 1.998 0.366 1 97.12 95 GLU B N 1
ATOM 1571 C CA . GLU B 1 95 ? -11.031 2.951 -0.615 1 97.12 95 GLU B CA 1
ATOM 1572 C C . GLU B 1 95 ? -10.141 4.191 -0.69 1 97.12 95 GLU B C 1
ATOM 1574 O O . GLU B 1 95 ? -9.625 4.652 0.327 1 97.12 95 GLU B O 1
ATOM 1579 N N . ARG B 1 96 ? -9.945 4.652 -1.874 1 97.31 96 ARG B N 1
ATOM 1580 C CA . ARG B 1 96 ? -9.188 5.887 -2.07 1 97.31 96 ARG B CA 1
ATOM 1581 C C . ARG B 1 96 ? -10 7.098 -1.629 1 97.31 96 ARG B C 1
ATOM 1583 O O . ARG B 1 96 ? -11.18 7.227 -1.98 1 97.31 96 ARG B O 1
ATOM 1590 N N . ILE B 1 97 ? -9.375 7.883 -0.861 1 95.25 97 ILE B N 1
ATOM 1591 C CA . ILE B 1 97 ? -10.016 9.117 -0.429 1 95.25 97 ILE B CA 1
ATOM 1592 C C . ILE B 1 97 ? -9.617 10.266 -1.36 1 95.25 97 ILE B C 1
ATOM 1594 O O . ILE B 1 97 ? -8.438 10.445 -1.658 1 95.25 97 ILE B O 1
ATOM 1598 N N . ARG B 1 98 ? -10.609 11 -1.882 1 85.25 98 ARG B N 1
ATOM 1599 C CA . ARG B 1 98 ? -10.359 12.094 -2.812 1 85.25 98 ARG B CA 1
ATOM 1600 C C . ARG B 1 98 ? -10.656 13.445 -2.166 1 85.25 98 ARG B C 1
ATOM 1602 O O . ARG B 1 98 ? -11.523 13.539 -1.294 1 85.25 98 ARG B O 1
#

Radius of gyration: 17.32 Å; Cα contacts (8 Å, |Δi|>4): 377; chains: 2; bounding box: 42×47×39 Å

Sequence (196 aa):
MTQPLTLFARFRARPGLERQLSASLKALVAPTREEPGCIEYVLHRSTEDPCVYQLYENWRSQADFDAHLAMPYLKAMLAESPAWLAEPLEIRFFERIRMTQPLTLFARFRARPGLERQLSASLKALVAPTREEPGCIEYVLHRSTEDPCVYQLYENWRSQADFDAHLAMPYLKAMLAESPAWLAEPLEIRFFERIR

Nearest PDB structures (foldseek):
  4zos-assembly1_C  TM=9.521E-01  e=9.546E-10  Yersinia enterocolitica subsp. enterocolitica 8081
  4dpo-assembly1_B  TM=9.212E-01  e=7.320E-10  Methanosarcina mazei Go1
  4zos-assembly2_B  TM=9.412E-01  e=2.761E-09  Yersinia enterocolitica subsp. enterocolitica 8081
  4hl9-assembly4_H  TM=9.438E-01  e=3.848E-09  Rhodospirillum rubrum ATCC 11170
  2omo-assembly4_E  TM=9.604E-01  e=5.853E-08  Nitrosomonas europaea

Foldseek 3Di:
DAAKKKKKKKFFFDPPCLVVLVVLLVVLQVVLCVQPFWPDWDKDADPVHRRMIMIITMGRHPVSVVVVCVDPSNVVCQVCRVVTGPDDIDMDIDHDDD/DAAKKKKKKKFFFDPPCLVVLVVLLVVLQVVLCVQPFWPDWDKDADPVHRRMIMIITMGRHPVSVVVVCVDPSNVVCQVPRVVTGPDDIDMDIDHDDD

Secondary structure (DSSP, 8-state):
-PPPEEEEEEEEBPTT-HHHHHHHHHHHHHHHHTSTTEEEEEEEEESS-TTEEEEEEEES-HHHHHHHHT-HHHHHHHHHGGGTBSS--EEEEEEEE-/-PPPEEEEEEEEBPTT-HHHHHHHHHHHHHHHHTSTTEEEEEEEEESS-TTEEEEEEEES-HHHHHHHHT-HHHHHHHHHGGGTBSS--EEEEEEEE-

Solvent-accessible surface area (backbone atoms only — not comparable to full-atom values): 10384 Å² total; per-residue (Å²): 131,79,56,60,36,30,36,42,39,39,42,36,30,28,91,89,29,37,63,61,50,47,54,56,56,58,65,46,40,66,65,50,55,68,37,74,46,46,73,42,63,44,46,31,35,32,73,83,40,81,40,33,32,36,37,46,36,30,25,44,21,63,66,36,46,54,53,50,66,64,33,68,72,51,44,52,48,62,70,51,41,67,83,36,34,67,52,80,76,42,75,48,50,30,36,77,58,131,132,78,56,62,35,31,37,43,39,40,41,36,29,28,91,90,30,36,65,62,50,48,54,56,55,57,66,45,40,66,65,50,56,68,36,74,46,44,73,41,64,44,45,29,36,30,75,83,41,80,42,33,33,37,35,45,36,31,24,45,21,65,66,36,46,55,54,51,65,63,34,67,71,50,44,52,48,62,71,51,42,67,82,36,34,68,51,80,76,42,73,47,49,31,36,78,58,131

pLDDT: mean 97.33, std 4.44, range [60.84, 98.94]

InterPro domains:
  IPR007138 Antibiotic biosynthesis monooxygenase domain [PF03992] (5-78)
  IPR007138 Antibiotic biosynthesis monooxygenase domain [PS51725] (5-93)
  IPR011008 Dimeric alpha-beta barrel [SSF54909] (4-97)
  IPR050744 AI-2 Signaling Cycle Isomerase LsrG [PTHR33336] (3-96)

Organism: Gloeobacter violaceus (strain ATCC 29082 / PCC 7421) (NCBI:txid251221)